Protein AF-A0A6B3I9B3-F1 (afdb_monomer)

Structure (mmCIF, N/CA/C/O backbone):
data_AF-A0A6B3I9B3-F1
#
_entry.id   AF-A0A6B3I9B3-F1
#
loop_
_atom_site.group_PDB
_atom_site.id
_atom_site.type_symbol
_atom_site.label_atom_id
_atom_site.label_alt_id
_atom_site.label_comp_id
_atom_site.label_asym_id
_atom_site.label_entity_id
_atom_site.label_seq_id
_atom_site.pdbx_PDB_ins_code
_atom_site.Cartn_x
_atom_site.Cartn_y
_atom_site.Cartn_z
_atom_site.occupancy
_atom_site.B_iso_or_equiv
_atom_site.auth_seq_id
_atom_site.auth_comp_id
_atom_site.auth_asym_id
_atom_site.auth_atom_id
_atom_site.pdbx_PDB_model_num
ATOM 1 N N . ALA A 1 1 ? -6.402 -8.636 14.949 1.00 92.75 1 ALA A N 1
ATOM 2 C CA . ALA A 1 1 ? -7.698 -8.391 15.625 1.00 92.75 1 ALA A CA 1
ATOM 3 C C . ALA A 1 1 ? -7.651 -8.694 17.122 1.00 92.75 1 ALA A C 1
ATOM 5 O O . ALA A 1 1 ? -8.130 -7.872 17.892 1.00 92.75 1 ALA A O 1
ATOM 6 N N . GLU A 1 2 ? -7.065 -9.820 17.546 1.00 94.00 2 GLU A N 1
ATOM 7 C CA . GLU A 1 2 ? -7.113 -10.263 18.951 1.00 94.00 2 GLU A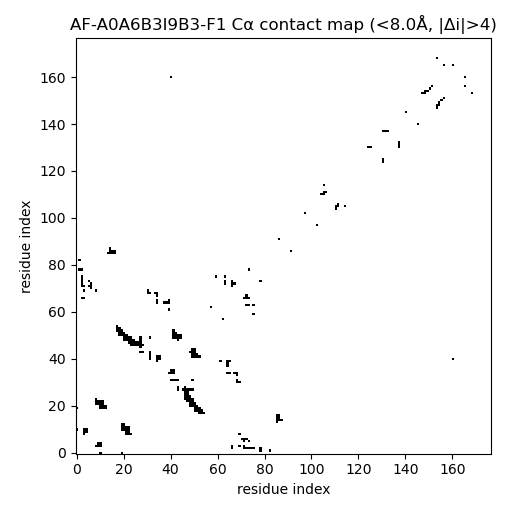 CA 1
ATOM 8 C C . GLU A 1 2 ? -6.593 -9.251 19.977 1.00 94.00 2 GLU A C 1
ATOM 10 O O . GLU A 1 2 ? -7.248 -9.062 20.993 1.00 94.00 2 GLU A O 1
ATOM 15 N N . GLY A 1 3 ? -5.511 -8.515 19.698 1.00 94.62 3 GLY A N 1
ATOM 16 C CA . GLY A 1 3 ? -5.036 -7.469 20.620 1.00 94.62 3 GLY A CA 1
ATOM 17 C C . GLY A 1 3 ? -6.078 -6.374 20.898 1.00 94.62 3 GLY A C 1
ATOM 18 O O . GLY A 1 3 ? -6.213 -5.914 22.027 1.00 94.62 3 GLY A O 1
ATOM 19 N N . LEU A 1 4 ? -6.892 -6.021 19.896 1.00 95.38 4 LEU A N 1
ATOM 20 C CA . LEU A 1 4 ? -8.003 -5.076 20.058 1.00 95.38 4 LEU A CA 1
ATOM 21 C C . LEU A 1 4 ? -9.174 -5.722 20.817 1.00 95.38 4 LEU A C 1
ATOM 23 O O . LEU A 1 4 ? -9.726 -5.112 21.732 1.00 95.38 4 LEU A O 1
ATOM 27 N N . ARG A 1 5 ? -9.522 -6.973 20.486 1.00 94.62 5 ARG A N 1
ATOM 28 C CA . ARG A 1 5 ? -10.592 -7.725 21.170 1.00 94.62 5 ARG A CA 1
ATOM 29 C C . ARG A 1 5 ? -10.280 -7.931 22.656 1.00 94.62 5 ARG A C 1
ATOM 31 O O . ARG A 1 5 ? -11.163 -7.736 23.487 1.00 94.62 5 ARG A O 1
ATOM 38 N N . ALA A 1 6 ? -9.031 -8.248 22.998 1.00 92.00 6 ALA A N 1
ATOM 39 C CA . ALA A 1 6 ? -8.558 -8.406 24.374 1.00 92.00 6 ALA A CA 1
ATOM 40 C C . ALA A 1 6 ? -8.688 -7.111 25.197 1.00 92.00 6 ALA A C 1
ATOM 42 O O . ALA A 1 6 ? -8.952 -7.168 26.396 1.00 92.00 6 ALA A O 1
ATOM 43 N N . ALA A 1 7 ? -8.582 -5.950 24.546 1.00 92.50 7 ALA A N 1
ATOM 44 C CA . ALA A 1 7 ? -8.815 -4.640 25.152 1.00 92.50 7 ALA A CA 1
ATOM 45 C C . ALA A 1 7 ? -10.298 -4.210 25.161 1.00 92.50 7 ALA A C 1
ATOM 47 O O . ALA A 1 7 ? -10.616 -3.081 25.531 1.00 92.50 7 ALA A O 1
ATOM 48 N N . GLY A 1 8 ? -11.221 -5.088 24.755 1.00 94.19 8 GLY A N 1
ATOM 49 C CA . GLY A 1 8 ? -12.659 -4.811 24.731 1.00 94.19 8 GLY A CA 1
ATOM 50 C C . GLY A 1 8 ? -13.131 -3.987 23.530 1.00 94.19 8 GLY A C 1
ATOM 51 O O . GLY A 1 8 ? -14.258 -3.492 23.543 1.00 94.19 8 GLY A O 1
ATOM 52 N N . VAL A 1 9 ? -12.305 -3.832 22.491 1.00 96.19 9 VAL A N 1
ATOM 53 C CA . VAL A 1 9 ? -12.703 -3.159 21.248 1.00 96.19 9 VAL A CA 1
ATOM 54 C C . VAL A 1 9 ? -13.544 -4.111 20.395 1.00 96.19 9 VAL A C 1
ATOM 56 O O . VAL A 1 9 ? -13.118 -5.218 20.057 1.00 96.19 9 VAL A O 1
ATOM 59 N N . GLU A 1 10 ? -14.742 -3.670 20.011 1.00 97.06 10 GLU A N 1
ATOM 60 C CA . GLU A 1 10 ? -15.639 -4.454 19.163 1.00 97.06 10 GLU A CA 1
ATOM 61 C C . GLU A 1 10 ? -15.190 -4.392 17.695 1.00 97.06 10 GLU A C 1
ATOM 63 O O . GLU A 1 10 ? -15.192 -3.328 17.071 1.00 97.06 10 GLU A O 1
ATOM 68 N N . VAL A 1 11 ? -14.837 -5.545 17.125 1.00 96.31 11 VAL A N 1
ATOM 69 C CA . VAL A 1 11 ? -14.594 -5.698 15.683 1.00 96.31 11 VAL A CA 1
ATOM 70 C C . VAL A 1 11 ? -15.931 -5.961 14.993 1.00 96.31 11 VAL A C 1
ATOM 72 O O . VAL A 1 11 ? -16.646 -6.883 15.374 1.00 96.31 11 VAL A O 1
ATOM 75 N N . VAL A 1 12 ? -16.267 -5.160 13.979 1.00 96.81 12 VAL A N 1
ATOM 76 C CA . VAL A 1 12 ? -17.593 -5.150 13.332 1.00 96.81 12 VAL A CA 1
ATOM 77 C C . VAL A 1 12 ? -17.902 -6.458 12.599 1.00 96.81 12 VAL A C 1
ATOM 79 O O . VAL A 1 12 ? -19.059 -6.860 12.514 1.00 96.81 12 VAL A O 1
ATOM 82 N N . HIS A 1 13 ? -16.880 -7.119 12.059 1.00 92.69 13 HIS A N 1
ATOM 83 C CA . HIS A 1 13 ? -17.019 -8.363 11.310 1.00 92.69 13 HIS A CA 1
ATOM 84 C C . HIS A 1 13 ? -16.086 -9.449 11.863 1.00 92.69 13 HIS A C 1
ATOM 86 O O . HIS A 1 13 ? -15.006 -9.171 12.390 1.00 92.69 13 HIS A O 1
ATOM 92 N N . GLY A 1 14 ? -16.545 -10.700 11.777 1.00 89.00 14 GLY A N 1
ATOM 93 C CA . GLY A 1 14 ? -15.764 -11.876 12.170 1.00 89.00 14 GLY A CA 1
ATOM 94 C C . GLY A 1 14 ? -14.711 -12.234 11.128 1.00 89.00 14 GLY A C 1
ATOM 95 O O . GLY A 1 14 ? -13.566 -12.490 11.492 1.00 89.00 14 GLY A O 1
ATOM 96 N N . ASP A 1 15 ? -15.101 -12.132 9.856 1.00 94.56 15 ASP A N 1
ATOM 97 C CA . ASP A 1 15 ? -14.327 -12.618 8.722 1.00 94.56 15 ASP A CA 1
ATOM 98 C C . ASP A 1 15 ? -13.652 -11.464 7.974 1.00 94.56 15 ASP A C 1
ATOM 100 O O . ASP A 1 15 ? -14.276 -10.420 7.745 1.00 94.56 15 ASP A O 1
ATOM 104 N N . PHE A 1 16 ? -12.378 -11.622 7.610 1.00 95.31 16 PHE A N 1
ATOM 105 C CA . PHE A 1 16 ? -11.612 -10.642 6.828 1.00 95.31 16 PHE A CA 1
ATOM 106 C C . PHE A 1 16 ? -10.292 -11.223 6.306 1.00 95.31 16 PHE A C 1
ATOM 108 O O . PHE A 1 16 ? -9.824 -12.250 6.790 1.00 95.31 16 PHE A O 1
ATOM 115 N N . PHE A 1 17 ? -9.688 -10.536 5.330 1.00 95.62 17 PHE A N 1
ATOM 116 C CA . PHE A 1 17 ? -8.331 -10.816 4.855 1.00 95.62 17 PHE A CA 1
ATOM 117 C C . PHE A 1 17 ? -7.315 -9.894 5.545 1.00 95.62 17 PHE A C 1
ATOM 119 O O . PHE A 1 17 ? -6.708 -10.280 6.537 1.00 95.62 17 PHE A O 1
ATOM 126 N N . ASP A 1 18 ? -7.189 -8.654 5.075 1.00 96.81 18 ASP A N 1
ATOM 127 C CA . ASP A 1 18 ? -6.194 -7.676 5.537 1.00 96.81 18 ASP A CA 1
ATOM 128 C C . ASP A 1 18 ? -6.810 -6.431 6.198 1.00 96.81 18 ASP A C 1
ATOM 130 O O . ASP A 1 18 ? -6.130 -5.674 6.892 1.00 96.81 18 ASP A O 1
ATOM 134 N N . THR A 1 19 ? -8.111 -6.230 5.996 1.00 97.75 19 THR A N 1
ATOM 135 C CA . THR A 1 19 ? -8.831 -5.027 6.393 1.00 97.75 19 THR A CA 1
ATOM 136 C C . THR A 1 19 ? -9.871 -5.359 7.442 1.00 97.75 19 THR A C 1
ATOM 138 O O . THR A 1 19 ? -10.743 -6.197 7.217 1.00 97.75 19 THR A O 1
ATOM 141 N N . LEU A 1 20 ? -9.829 -4.651 8.569 1.00 96.19 20 LEU A N 1
ATOM 142 C CA . LEU A 1 20 ? -10.840 -4.748 9.610 1.00 96.19 20 LEU A CA 1
ATOM 143 C C . LEU A 1 20 ? -11.408 -3.395 10.015 1.00 96.19 20 LEU A C 1
ATOM 145 O O . LEU A 1 20 ? -10.721 -2.377 9.987 1.00 96.19 20 LEU A O 1
ATOM 149 N N . THR A 1 21 ? -12.684 -3.387 10.388 1.00 98.31 21 THR A N 1
ATOM 150 C CA . THR A 1 21 ? -13.373 -2.218 10.940 1.00 98.31 21 THR A CA 1
ATOM 151 C C . THR A 1 21 ? -13.729 -2.481 12.392 1.00 98.31 21 THR A C 1
ATOM 153 O O . THR A 1 21 ? -14.263 -3.538 12.731 1.00 98.31 21 THR A O 1
ATOM 156 N N . VAL A 1 22 ? -13.451 -1.506 13.251 1.00 98.00 22 VAL A N 1
ATOM 157 C CA . VAL A 1 22 ? -13.771 -1.555 14.678 1.00 98.00 22 VAL A CA 1
ATOM 158 C C . VAL A 1 22 ? -14.687 -0.415 15.080 1.00 98.00 22 VAL A C 1
ATOM 160 O O . VAL A 1 22 ? -14.650 0.664 14.482 1.00 98.00 22 VAL A O 1
ATOM 163 N N . LYS A 1 23 ? -15.490 -0.652 16.117 1.00 97.88 23 LYS A N 1
ATOM 164 C CA . LYS A 1 23 ? -16.281 0.394 16.756 1.00 97.88 23 LYS A CA 1
ATOM 165 C C . LYS A 1 23 ? -15.428 1.190 17.735 1.00 97.88 23 LYS A C 1
ATOM 167 O O . LYS A 1 23 ? -14.720 0.640 18.574 1.00 97.88 23 LYS A O 1
ATOM 172 N N . ALA A 1 24 ? -15.572 2.499 17.654 1.00 96.69 24 ALA A N 1
ATOM 173 C CA . ALA A 1 24 ? -14.982 3.510 18.508 1.00 96.69 24 ALA A CA 1
ATOM 174 C C . ALA A 1 24 ? -15.984 4.663 18.723 1.00 96.69 24 ALA A C 1
ATOM 176 O O . ALA A 1 24 ? -15.759 5.764 18.212 1.00 96.69 24 ALA A O 1
ATOM 177 N N . PRO A 1 25 ? -17.092 4.435 19.457 1.00 96.50 25 PRO A N 1
ATOM 178 C CA . PRO A 1 25 ? -18.185 5.400 19.558 1.00 96.50 25 PRO A CA 1
ATOM 179 C C . PRO A 1 25 ? -17.713 6.778 20.040 1.00 96.50 25 PRO A C 1
ATOM 181 O O . PRO A 1 25 ? -17.151 6.897 21.130 1.00 96.50 25 PRO A O 1
ATOM 184 N N . GLY A 1 26 ? -17.905 7.804 19.211 1.00 96.69 26 GLY A N 1
ATOM 185 C CA . GLY A 1 26 ? -17.501 9.191 19.439 1.00 96.69 26 GLY A CA 1
ATOM 186 C C . GLY A 1 26 ? -15.992 9.445 19.514 1.00 96.69 26 GLY A C 1
ATOM 187 O O . GLY A 1 26 ? -15.596 10.575 19.780 1.00 96.69 26 GLY A O 1
ATOM 188 N N . LYS A 1 27 ? -15.146 8.428 19.306 1.00 97.38 27 LYS A N 1
ATOM 189 C CA . LYS A 1 27 ? -13.685 8.488 19.509 1.00 97.38 27 LYS A CA 1
ATOM 190 C C . LYS A 1 27 ? -12.881 8.280 18.229 1.00 97.38 27 LYS A C 1
ATOM 192 O O . LYS A 1 27 ? -11.654 8.345 18.266 1.00 97.38 27 LYS A O 1
ATOM 197 N N . ALA A 1 28 ? -13.537 8.027 17.094 1.00 98.12 28 ALA A N 1
ATOM 198 C CA . ALA A 1 28 ? -12.846 7.668 15.858 1.00 98.12 28 ALA A CA 1
ATOM 199 C C . ALA A 1 28 ? -11.838 8.738 15.399 1.00 98.12 28 ALA A C 1
ATOM 201 O O . ALA A 1 28 ? -10.763 8.401 14.911 1.00 98.12 28 ALA A O 1
ATOM 202 N N . ALA A 1 29 ? -12.157 10.026 15.573 1.00 98.06 29 ALA A N 1
ATOM 203 C CA . ALA A 1 29 ? -11.242 11.115 15.230 1.00 98.06 29 ALA A CA 1
ATOM 204 C C . ALA A 1 29 ? -9.989 11.138 16.124 1.00 98.06 29 ALA A C 1
ATOM 206 O O . ALA A 1 29 ? -8.886 11.266 15.597 1.00 98.06 29 ALA A O 1
ATOM 207 N N . ASP A 1 30 ? -10.157 10.963 17.437 1.00 98.25 30 ASP A N 1
ATOM 208 C CA . ASP A 1 30 ? -9.059 10.989 18.410 1.00 98.25 30 ASP A CA 1
ATOM 209 C C . ASP A 1 30 ? -8.111 9.803 18.209 1.00 98.25 30 ASP A C 1
ATOM 211 O O . ASP A 1 30 ? -6.898 9.975 18.194 1.00 98.25 30 ASP A O 1
ATOM 215 N N . ILE A 1 31 ? -8.659 8.610 17.964 1.00 98.31 31 ILE A N 1
ATOM 216 C CA . ILE A 1 31 ? -7.866 7.401 17.694 1.00 98.31 31 ILE A CA 1
ATOM 217 C C . ILE A 1 31 ? -7.053 7.548 16.407 1.00 98.31 31 ILE A C 1
ATOM 219 O O . ILE A 1 31 ? -5.883 7.178 16.365 1.00 98.31 31 ILE A O 1
ATOM 223 N N . VAL A 1 32 ? -7.654 8.093 15.344 1.00 98.31 32 VAL A N 1
ATOM 224 C CA . VAL A 1 32 ? -6.944 8.329 14.076 1.00 98.31 32 VAL A CA 1
ATOM 225 C C . VAL A 1 32 ? -5.841 9.376 14.255 1.00 98.31 32 VAL A C 1
ATOM 227 O O . VAL A 1 32 ? -4.777 9.238 13.655 1.00 98.31 32 VAL A O 1
ATOM 230 N N . ALA A 1 33 ? -6.065 10.399 15.086 1.00 98.06 33 ALA A N 1
ATOM 231 C CA . ALA A 1 33 ? -5.044 11.386 15.420 1.00 98.06 33 ALA A CA 1
ATOM 232 C C . ALA A 1 33 ? -3.895 10.776 16.245 1.00 98.06 33 ALA A C 1
ATOM 234 O O . ALA A 1 33 ? -2.738 10.962 15.877 1.00 98.06 33 ALA A O 1
ATOM 235 N N . ASP A 1 34 ? -4.190 9.990 17.284 1.00 98.12 34 ASP A N 1
ATOM 236 C CA . ASP A 1 34 ? -3.168 9.338 18.118 1.00 98.12 34 ASP A CA 1
ATOM 237 C C . ASP A 1 34 ? -2.357 8.300 17.320 1.00 98.12 34 ASP A C 1
ATOM 239 O O . ASP A 1 34 ? -1.127 8.291 17.366 1.00 98.12 34 ASP A O 1
ATOM 243 N N . ALA A 1 35 ? -3.015 7.489 16.482 1.00 98.12 35 ALA A N 1
ATOM 244 C CA . ALA A 1 35 ? -2.328 6.572 15.570 1.00 98.12 35 ALA A CA 1
ATOM 245 C C . ALA A 1 35 ? -1.378 7.320 14.623 1.00 98.12 35 ALA A C 1
ATOM 247 O O . ALA A 1 35 ? -0.254 6.876 14.370 1.00 98.12 35 ALA A O 1
ATOM 248 N N . ARG A 1 36 ? -1.798 8.495 14.145 1.00 97.25 36 ARG A N 1
ATOM 249 C CA . ARG A 1 36 ? -0.980 9.337 13.278 1.00 97.25 36 ARG A CA 1
ATOM 250 C C . ARG A 1 36 ? 0.225 9.925 14.005 1.00 97.25 36 ARG A C 1
ATOM 252 O O . ARG A 1 36 ? 1.300 9.967 13.411 1.00 97.25 36 ARG A O 1
ATOM 259 N N . GLU A 1 37 ? 0.089 10.348 15.258 1.00 97.50 37 GLU A N 1
ATOM 260 C CA . GLU A 1 37 ? 1.233 10.779 16.080 1.00 97.50 37 GLU A CA 1
ATOM 261 C C . GLU A 1 37 ? 2.260 9.651 16.267 1.00 97.50 37 GLU A C 1
ATOM 263 O O . GLU A 1 37 ? 3.456 9.909 16.401 1.00 97.50 37 GLU A O 1
ATOM 268 N N . ARG A 1 38 ? 1.815 8.393 16.174 1.00 97.44 38 ARG A N 1
ATOM 269 C CA . ARG A 1 38 ? 2.664 7.190 16.185 1.00 97.44 38 ARG A CA 1
ATOM 270 C C . ARG A 1 38 ? 3.155 6.759 14.798 1.00 97.44 38 ARG A C 1
ATOM 272 O O . ARG A 1 38 ? 3.781 5.709 14.680 1.00 97.44 38 ARG A O 1
ATOM 279 N N . GLY A 1 39 ? 2.889 7.545 13.756 1.00 96.06 39 GLY A N 1
ATOM 280 C CA . GLY A 1 39 ? 3.353 7.282 12.392 1.00 96.06 39 GLY A CA 1
ATOM 281 C C . GLY A 1 39 ? 2.472 6.334 11.573 1.00 96.06 39 GLY A C 1
ATOM 282 O O . GLY A 1 39 ? 2.943 5.806 10.568 1.00 96.06 39 GLY A O 1
ATOM 283 N N . VAL A 1 40 ? 1.211 6.111 11.964 1.00 98.06 40 VAL A N 1
ATOM 284 C CA . VAL A 1 40 ? 0.267 5.247 11.236 1.00 98.06 40 VAL A CA 1
ATOM 285 C C . VAL A 1 40 ? -0.967 6.036 10.804 1.00 98.06 40 VAL A C 1
ATOM 287 O O . VAL A 1 40 ? -1.676 6.614 11.622 1.00 98.06 40 VAL A O 1
ATOM 290 N N . ASN A 1 41 ? -1.277 6.020 9.508 1.00 98.19 41 ASN A N 1
ATOM 291 C CA . ASN A 1 41 ? -2.541 6.555 9.009 1.00 98.19 41 ASN A CA 1
ATOM 292 C C . ASN A 1 41 ? -3.626 5.474 9.078 1.00 98.19 41 ASN A C 1
ATOM 294 O O . ASN A 1 41 ? -3.489 4.414 8.473 1.00 98.19 41 ASN A O 1
ATOM 298 N N . LEU A 1 42 ? -4.726 5.766 9.772 1.00 98.25 42 LEU A N 1
ATOM 299 C CA . LEU A 1 42 ? -5.917 4.917 9.819 1.00 98.25 42 LEU A CA 1
ATOM 300 C C . LEU A 1 42 ? -7.079 5.570 9.070 1.00 98.25 42 LEU A C 1
ATOM 302 O O . LEU A 1 42 ? -7.185 6.797 8.993 1.00 98.25 42 LEU A O 1
ATOM 306 N N . ARG A 1 43 ? -7.995 4.755 8.541 1.00 98.31 43 ARG A N 1
ATOM 307 C CA . ARG A 1 43 ? -9.180 5.264 7.849 1.00 98.31 43 ARG A CA 1
ATOM 308 C C . ARG A 1 43 ? -10.289 5.549 8.857 1.00 98.31 43 ARG A C 1
ATOM 310 O O . ARG A 1 43 ? -10.910 4.627 9.381 1.00 98.31 43 ARG A O 1
ATOM 317 N N . ARG A 1 44 ? -10.619 6.826 9.060 1.00 98.12 44 ARG A N 1
ATOM 318 C CA . ARG A 1 44 ? -11.869 7.223 9.727 1.00 98.12 44 ARG A CA 1
ATOM 319 C C . ARG A 1 44 ? -13.051 6.934 8.799 1.00 98.12 44 ARG A C 1
ATOM 321 O O . ARG A 1 44 ? -13.159 7.569 7.751 1.00 98.12 44 ARG A O 1
ATOM 328 N N . VAL A 1 45 ? -13.915 5.987 9.158 1.00 98.06 45 VAL A N 1
ATOM 329 C CA . VAL A 1 45 ? -15.109 5.657 8.359 1.00 98.06 45 VAL A CA 1
ATOM 330 C C . VAL A 1 45 ? -16.223 6.659 8.655 1.00 98.06 45 VAL A C 1
ATOM 332 O O . VAL A 1 45 ? -16.779 7.255 7.736 1.00 98.06 45 VAL A O 1
ATOM 335 N N . ASP A 1 46 ? -16.487 6.893 9.938 1.00 98.06 46 ASP A N 1
ATOM 336 C CA . ASP A 1 46 ? -17.439 7.878 10.450 1.00 98.06 46 ASP A CA 1
ATOM 337 C C . ASP A 1 46 ? -17.022 8.321 11.873 1.00 98.06 46 ASP A C 1
ATOM 339 O O . ASP A 1 46 ? -15.845 8.227 12.228 1.00 98.06 46 ASP A O 1
ATOM 343 N N . ALA A 1 47 ? -17.943 8.873 12.669 1.00 98.00 47 ALA A N 1
ATOM 344 C CA . ALA A 1 47 ? -17.662 9.315 14.040 1.00 98.00 47 ALA A CA 1
ATOM 345 C C . ALA A 1 47 ? -17.406 8.155 15.024 1.00 98.00 47 ALA A C 1
ATOM 347 O O . ALA A 1 47 ? -16.756 8.357 16.052 1.00 98.00 47 ALA A O 1
ATOM 348 N N . ASP A 1 48 ? -17.890 6.960 14.691 1.00 98.06 48 ASP A N 1
ATOM 349 C CA . ASP A 1 48 ? -17.968 5.795 15.563 1.00 98.06 48 ASP A CA 1
ATOM 350 C C . ASP A 1 48 ? -17.178 4.592 15.031 1.00 98.06 48 ASP A C 1
ATOM 352 O O . ASP A 1 48 ? -17.117 3.572 15.712 1.00 98.06 48 ASP A O 1
ATOM 356 N N . HIS A 1 49 ? -16.570 4.674 13.844 1.00 98.44 49 HIS A N 1
ATOM 357 C CA . HIS A 1 49 ? -15.870 3.553 13.215 1.00 98.44 49 HIS A CA 1
ATOM 358 C C . HIS A 1 49 ? -14.505 3.940 12.641 1.00 98.44 49 HIS A C 1
ATOM 360 O O . HIS A 1 49 ? -14.346 4.939 11.928 1.00 98.44 49 HIS A O 1
ATOM 366 N N . VAL A 1 50 ? -13.525 3.070 12.886 1.00 98.62 50 VAL A N 1
ATOM 367 C CA . VAL A 1 50 ? -12.170 3.157 12.328 1.00 98.62 50 VAL A CA 1
ATOM 368 C C . VAL A 1 50 ? -11.875 1.873 11.563 1.00 98.62 50 VAL A C 1
ATOM 370 O O . VAL A 1 50 ? -12.108 0.774 12.065 1.00 98.62 50 VAL A O 1
ATOM 373 N N . SER A 1 51 ? -11.365 2.013 10.343 1.00 98.38 51 SER A N 1
ATOM 374 C CA . SER A 1 51 ? -10.904 0.907 9.511 1.00 98.38 51 SER A CA 1
ATOM 375 C C . SER A 1 51 ? -9.377 0.891 9.459 1.00 98.38 51 SER A C 1
ATOM 377 O O . SER A 1 51 ? -8.723 1.927 9.304 1.00 98.38 51 SER A O 1
ATOM 379 N N . ILE A 1 52 ? -8.829 -0.306 9.629 1.00 98.44 52 ILE A N 1
ATOM 380 C CA . ILE A 1 52 ? -7.405 -0.623 9.659 1.00 98.44 52 ILE A CA 1
ATOM 381 C C . ILE A 1 52 ? -7.161 -1.615 8.527 1.00 98.44 52 ILE A C 1
ATOM 383 O O . ILE A 1 52 ? -7.852 -2.630 8.463 1.00 98.44 52 ILE A O 1
ATOM 387 N N . ALA A 1 53 ? -6.199 -1.329 7.658 1.00 98.31 53 ALA A N 1
ATOM 388 C CA . ALA A 1 53 ? -5.757 -2.238 6.607 1.00 98.31 53 ALA A CA 1
ATOM 389 C C . ALA A 1 53 ? -4.273 -2.538 6.814 1.00 98.31 53 ALA A C 1
ATOM 391 O O . ALA A 1 53 ? -3.490 -1.615 7.040 1.00 98.31 53 ALA A O 1
ATOM 392 N N . CYS A 1 54 ? -3.917 -3.818 6.793 1.00 97.56 54 CYS A N 1
ATOM 393 C CA . CYS A 1 54 ? -2.532 -4.269 6.796 1.00 97.56 54 CYS A CA 1
ATOM 394 C C . CYS A 1 54 ? -2.100 -4.593 5.364 1.00 97.56 54 CYS A C 1
ATOM 396 O O . CYS A 1 54 ? -2.925 -4.838 4.491 1.00 97.56 54 CYS A O 1
ATOM 398 N N . ASP A 1 55 ? -0.800 -4.634 5.138 1.00 97.88 55 ASP A N 1
ATOM 399 C CA . ASP A 1 55 ? -0.195 -5.051 3.880 1.00 97.88 55 ASP A CA 1
ATOM 400 C C . ASP A 1 55 ? 1.108 -5.819 4.151 1.00 97.88 55 ASP A C 1
ATOM 402 O O . ASP A 1 55 ? 1.475 -6.069 5.302 1.00 97.88 55 ASP A O 1
ATOM 406 N N . GLU A 1 56 ? 1.817 -6.201 3.088 1.00 98.19 56 GLU A N 1
ATOM 407 C CA . GLU A 1 56 ? 3.094 -6.923 3.166 1.00 98.19 56 GLU A CA 1
ATOM 408 C C . GLU A 1 56 ? 4.158 -6.195 4.007 1.00 98.19 56 GLU A C 1
ATOM 410 O O . GLU A 1 56 ? 5.025 -6.832 4.603 1.00 98.19 56 GLU A O 1
ATOM 415 N N . THR A 1 57 ? 4.096 -4.865 4.085 1.00 97.06 57 THR A N 1
ATOM 416 C CA . THR A 1 57 ? 5.057 -4.040 4.827 1.00 97.06 57 THR A CA 1
ATOM 417 C C . THR A 1 57 ? 4.686 -3.863 6.295 1.00 97.06 57 THR A C 1
ATOM 419 O O . THR A 1 57 ? 5.453 -3.266 7.053 1.00 97.06 57 THR A O 1
ATOM 422 N N . THR A 1 58 ? 3.529 -4.382 6.719 1.00 97.56 58 THR A N 1
ATOM 423 C CA . THR A 1 58 ? 3.054 -4.242 8.093 1.00 97.56 58 THR A CA 1
ATOM 424 C C . THR A 1 58 ? 3.934 -5.022 9.069 1.00 97.56 58 THR A C 1
ATOM 426 O O . THR A 1 58 ? 4.141 -6.227 8.959 1.00 97.56 58 THR A O 1
ATOM 429 N N . THR A 1 59 ? 4.433 -4.319 10.078 1.00 96.94 59 THR A N 1
ATOM 430 C CA . THR A 1 59 ? 5.368 -4.814 11.086 1.00 96.94 59 THR A CA 1
ATOM 431 C C . THR A 1 59 ? 4.719 -4.896 12.462 1.00 96.94 59 THR A C 1
ATOM 433 O O . THR A 1 59 ? 3.737 -4.211 12.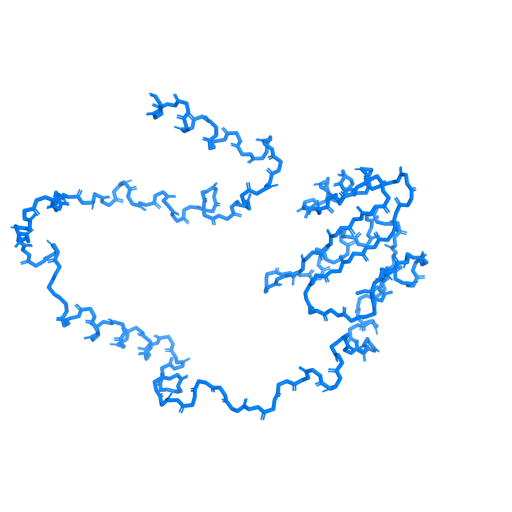761 1.00 96.94 59 THR A O 1
ATOM 436 N N . ARG A 1 60 ? 5.345 -5.662 13.364 1.00 96.31 60 ARG A N 1
ATOM 437 C CA . ARG A 1 60 ? 4.968 -5.731 14.788 1.00 96.31 60 ARG A CA 1
ATOM 438 C C . ARG A 1 60 ? 4.882 -4.342 15.431 1.00 96.31 60 ARG A C 1
ATOM 440 O O . ARG A 1 60 ? 3.948 -4.073 16.176 1.00 96.31 60 ARG A O 1
ATOM 447 N N . ALA A 1 61 ? 5.798 -3.436 15.080 1.00 96.56 61 ALA A N 1
ATOM 448 C CA . ALA A 1 61 ? 5.810 -2.068 15.594 1.00 96.56 61 ALA A CA 1
ATOM 449 C C . ALA A 1 61 ? 4.568 -1.263 15.175 1.00 96.56 61 ALA A C 1
ATOM 451 O O . ALA A 1 61 ? 3.997 -0.551 15.998 1.00 96.56 61 ALA A O 1
ATOM 452 N N . GLN A 1 62 ? 4.114 -1.404 13.924 1.00 97.56 62 GLN A N 1
ATOM 453 C CA . GLN A 1 62 ? 2.885 -0.752 13.459 1.00 97.56 62 GLN A CA 1
ATOM 454 C C . GLN A 1 62 ? 1.647 -1.348 14.136 1.00 97.56 62 GLN A C 1
ATOM 456 O O . GLN A 1 62 ? 0.759 -0.598 14.533 1.00 97.56 62 GLN A O 1
ATOM 461 N N . LEU A 1 63 ? 1.605 -2.668 14.352 1.00 97.06 63 LEU A N 1
ATOM 462 C CA . LEU A 1 63 ? 0.516 -3.305 15.099 1.00 97.06 63 LEU A CA 1
ATOM 463 C C . LEU A 1 63 ? 0.441 -2.788 16.543 1.00 97.06 63 LEU A C 1
ATOM 465 O O . LEU A 1 63 ? -0.638 -2.408 16.996 1.00 97.06 63 LEU A O 1
ATOM 469 N N . SER A 1 64 ? 1.580 -2.686 17.234 1.00 96.50 64 SER A N 1
ATOM 470 C CA . SER A 1 64 ? 1.656 -2.097 18.575 1.00 96.50 64 SER A CA 1
ATOM 471 C C . SER A 1 64 ? 1.253 -0.620 18.591 1.00 96.50 64 SER A C 1
ATOM 473 O O . SER A 1 64 ? 0.557 -0.193 19.508 1.00 96.50 64 SER A O 1
ATOM 475 N N . ALA A 1 65 ? 1.639 0.164 17.578 1.00 97.75 65 ALA A N 1
ATOM 476 C CA . ALA A 1 65 ? 1.226 1.561 17.450 1.00 97.75 65 ALA A CA 1
ATOM 477 C C . ALA A 1 65 ? -0.296 1.695 17.296 1.00 97.75 65 ALA A C 1
ATOM 479 O O . ALA A 1 65 ? -0.908 2.541 17.948 1.00 97.75 65 ALA A O 1
ATOM 480 N N . VAL A 1 66 ? -0.912 0.827 16.486 1.00 97.81 66 VAL A N 1
ATOM 481 C CA . VAL A 1 66 ? -2.370 0.770 16.347 1.00 97.81 66 VAL A CA 1
ATOM 482 C C . VAL A 1 66 ? -3.013 0.372 17.671 1.00 97.81 66 VAL A C 1
ATOM 484 O O . VAL A 1 66 ? -3.903 1.078 18.122 1.00 97.81 66 VAL A O 1
ATOM 487 N N . TRP A 1 67 ? -2.562 -0.690 18.344 1.00 97.69 67 TRP A N 1
ATOM 488 C CA . TRP A 1 67 ? -3.111 -1.084 19.650 1.00 97.69 67 TRP A CA 1
ATOM 489 C C . TRP A 1 67 ? -3.030 0.039 20.681 1.00 97.69 67 TRP A C 1
ATOM 491 O O . TRP A 1 67 ? -4.043 0.364 21.302 1.00 97.69 67 TRP A O 1
ATOM 501 N N . ALA A 1 68 ? -1.878 0.700 20.783 1.00 97.38 68 ALA A N 1
ATOM 502 C CA . ALA A 1 68 ? -1.690 1.815 21.697 1.00 97.38 68 ALA A CA 1
ATOM 503 C C . ALA A 1 68 ? -2.667 2.973 21.421 1.00 97.38 68 ALA A C 1
ATOM 505 O O . ALA A 1 68 ? -3.172 3.566 22.373 1.00 97.38 68 ALA A O 1
ATOM 506 N N . ALA A 1 69 ? -3.013 3.236 20.154 1.00 97.62 69 ALA A N 1
ATOM 507 C CA . ALA A 1 69 ? -4.012 4.245 19.789 1.00 97.62 69 ALA A CA 1
ATOM 508 C C . ALA A 1 69 ? -5.441 3.907 20.233 1.00 97.62 69 ALA A C 1
ATOM 510 O O . ALA A 1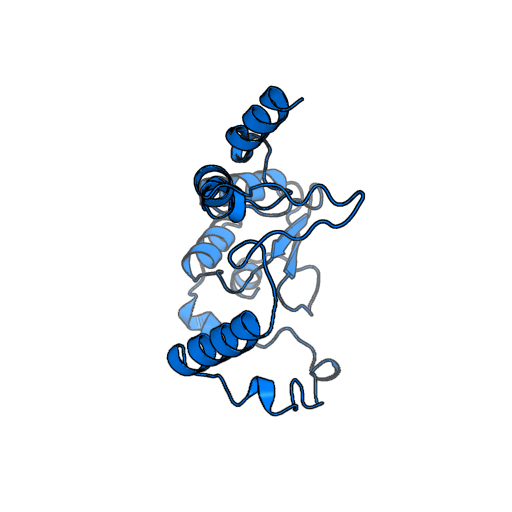 69 ? -6.258 4.801 20.446 1.00 97.62 69 ALA A O 1
ATOM 511 N N . PHE A 1 70 ? -5.737 2.625 20.444 1.00 96.88 70 PHE A N 1
ATOM 512 C CA . PHE A 1 70 ? -6.977 2.169 21.074 1.00 96.88 70 PHE A CA 1
ATOM 513 C C . PHE A 1 70 ? -6.855 2.018 22.601 1.00 96.88 70 PHE A C 1
ATOM 515 O O . PHE A 1 70 ? -7.805 1.575 23.245 1.00 96.88 70 PHE A O 1
ATOM 522 N N . GLY A 1 71 ? -5.711 2.379 23.195 1.00 95.38 71 GLY A N 1
ATOM 523 C CA . GLY A 1 71 ? -5.420 2.153 24.612 1.00 95.38 71 GLY A CA 1
ATOM 524 C C . GLY A 1 71 ? -5.219 0.676 24.968 1.00 95.38 71 GLY A C 1
ATOM 525 O O . GLY A 1 71 ? -5.341 0.308 26.134 1.00 95.38 71 GLY A O 1
ATOM 526 N N . ALA A 1 72 ? -4.949 -0.167 23.971 1.00 94.94 72 ALA A N 1
ATOM 527 C CA . ALA A 1 72 ? -4.672 -1.581 24.143 1.00 94.94 72 ALA A CA 1
ATOM 528 C C . ALA A 1 72 ? -3.170 -1.812 24.351 1.00 94.94 72 ALA A C 1
ATOM 530 O O . ALA A 1 72 ? -2.337 -1.248 23.640 1.00 94.94 72 ALA A O 1
ATOM 531 N N . ASP A 1 73 ? -2.847 -2.690 25.295 1.00 92.94 73 ASP A N 1
ATOM 532 C CA . ASP A 1 73 ? -1.509 -3.236 25.496 1.00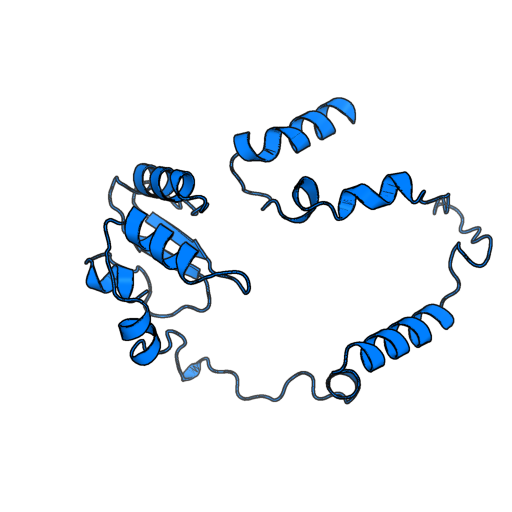 92.94 73 ASP A CA 1
ATOM 533 C C . ASP A 1 73 ? -1.633 -4.760 25.483 1.00 92.94 73 ASP A C 1
ATOM 535 O O . ASP A 1 73 ? -2.367 -5.340 26.287 1.00 92.94 73 ASP A O 1
ATOM 539 N N . ALA A 1 74 ? -1.005 -5.397 24.500 1.00 92.25 74 ALA A N 1
ATOM 540 C CA . ALA A 1 74 ? -1.140 -6.822 24.252 1.00 92.25 74 ALA A CA 1
ATOM 541 C C . ALA A 1 74 ? 0.216 -7.434 23.904 1.00 92.25 74 ALA A C 1
ATOM 543 O O . ALA A 1 74 ? 1.015 -6.846 23.173 1.00 92.25 74 ALA A O 1
ATOM 544 N N . ASP A 1 75 ? 0.445 -8.650 24.398 1.00 93.06 75 ASP A N 1
ATOM 545 C CA . ASP A 1 75 ? 1.632 -9.431 24.072 1.00 93.06 75 ASP A CA 1
ATOM 546 C C . ASP A 1 75 ? 1.496 -10.009 22.659 1.00 93.06 75 ASP A C 1
ATOM 548 O O . ASP A 1 75 ? 0.768 -10.977 22.419 1.00 93.06 75 ASP A O 1
ATOM 552 N N . ILE A 1 76 ? 2.190 -9.381 21.709 1.00 93.75 76 ILE A N 1
ATOM 553 C CA . ILE A 1 76 ? 2.151 -9.779 20.304 1.00 93.75 76 ILE A CA 1
ATOM 554 C C . ILE A 1 76 ? 2.678 -11.197 20.084 1.00 93.75 76 ILE A C 1
ATOM 556 O O . ILE A 1 76 ? 2.135 -11.900 19.240 1.00 93.75 76 ILE A O 1
ATOM 560 N N . GLU A 1 77 ? 3.678 -11.644 20.847 1.00 93.00 77 GLU A N 1
ATOM 561 C CA . GLU A 1 77 ? 4.275 -12.972 20.673 1.00 93.00 77 GLU A CA 1
ATOM 562 C C . GLU A 1 77 ? 3.321 -14.064 21.165 1.00 93.00 77 GLU A C 1
ATOM 564 O O . GLU A 1 77 ? 3.165 -15.102 20.521 1.00 93.00 77 GLU A O 1
ATOM 569 N N . ALA A 1 78 ? 2.617 -13.810 22.271 1.00 92.00 78 ALA A N 1
ATOM 570 C CA . ALA A 1 78 ? 1.586 -14.719 22.763 1.00 92.00 78 ALA A CA 1
ATOM 571 C C . ALA A 1 78 ? 0.399 -14.836 21.787 1.00 92.00 78 ALA A C 1
ATOM 573 O O . ALA A 1 78 ? -0.151 -15.926 21.593 1.00 92.00 78 ALA A O 1
ATOM 574 N N . LEU A 1 79 ? 0.003 -13.723 21.161 1.00 92.94 79 LEU A N 1
ATOM 575 C CA . LEU A 1 79 ? -1.101 -13.693 20.201 1.00 92.94 79 LEU A CA 1
ATOM 576 C C . LEU A 1 79 ? -0.735 -14.325 18.856 1.00 92.94 79 LEU A C 1
ATOM 578 O O . LEU A 1 79 ? -1.558 -15.040 18.295 1.00 92.94 79 LEU A O 1
ATOM 582 N N . ASP A 1 80 ? 0.481 -14.114 18.357 1.00 91.06 80 ASP A N 1
ATOM 583 C CA . ASP A 1 80 ? 0.944 -14.660 17.073 1.00 91.06 80 ASP A CA 1
ATOM 584 C C . ASP A 1 80 ? 0.881 -16.198 17.043 1.00 91.06 80 ASP A C 1
ATOM 586 O O . ASP A 1 80 ? 0.511 -16.800 16.040 1.00 91.06 80 ASP A O 1
ATOM 590 N N . GLY A 1 81 ? 1.158 -16.851 18.176 1.00 88.44 81 GLY A N 1
ATOM 591 C CA . GLY A 1 81 ? 1.084 -18.310 18.294 1.00 88.44 81 GLY A CA 1
ATOM 592 C C . GLY A 1 81 ? -0.316 -18.891 18.536 1.00 88.44 81 GLY A C 1
ATOM 593 O O . GLY A 1 81 ? -0.465 -20.112 18.503 1.00 88.44 81 GLY A O 1
ATOM 594 N N . SER A 1 82 ? -1.326 -18.066 18.835 1.00 90.88 82 SER A N 1
ATOM 595 C CA . SER A 1 82 ? -2.650 -18.535 19.288 1.00 90.88 82 SER A CA 1
ATOM 596 C C . SER A 1 82 ? -3.843 -17.946 18.534 1.00 90.88 82 SER A C 1
ATOM 598 O O . SER A 1 82 ? -4.950 -18.476 18.649 1.00 90.88 82 SER A O 1
ATOM 600 N N . ALA A 1 83 ? -3.644 -16.876 17.762 1.00 89.69 83 ALA A N 1
ATOM 601 C CA . ALA A 1 83 ? -4.688 -16.271 16.954 1.00 89.69 83 ALA A CA 1
ATOM 602 C C . ALA A 1 83 ? -5.152 -17.241 15.857 1.00 89.69 83 ALA A C 1
ATOM 604 O O . ALA A 1 83 ? -4.348 -17.785 15.104 1.00 89.69 83 ALA A O 1
ATOM 605 N N . ALA A 1 84 ? -6.466 -17.446 15.769 1.00 89.19 84 ALA A N 1
ATOM 606 C CA . ALA A 1 84 ? -7.066 -18.210 14.685 1.00 89.19 84 ALA A CA 1
ATOM 607 C C . ALA A 1 84 ? -7.140 -17.374 13.398 1.00 89.19 84 ALA A C 1
ATOM 609 O O . ALA A 1 84 ? -7.284 -16.147 13.451 1.00 89.19 84 ALA A O 1
ATOM 610 N N . ASP A 1 85 ? -7.114 -18.054 12.252 1.00 90.38 85 ASP A N 1
ATOM 611 C CA . ASP A 1 85 ? -7.351 -17.423 10.958 1.00 90.38 85 ASP A CA 1
ATOM 612 C C . ASP A 1 85 ? -8.760 -16.820 10.897 1.00 90.38 85 ASP A C 1
ATOM 614 O O . ASP A 1 85 ? -9.750 -17.450 11.272 1.00 90.38 85 ASP A O 1
ATOM 618 N N . ALA A 1 86 ? -8.851 -15.588 10.394 1.00 92.12 86 ALA A N 1
ATOM 619 C CA . ALA A 1 86 ? -10.122 -14.888 10.216 1.00 92.12 86 ALA A CA 1
ATOM 620 C C . ALA A 1 86 ? -10.823 -15.238 8.892 1.00 92.12 86 ALA A C 1
ATOM 622 O O . ALA A 1 86 ? -11.948 -14.811 8.662 1.00 92.12 86 ALA A O 1
ATOM 623 N N . LEU A 1 87 ? -10.170 -15.976 7.994 1.00 93.38 87 LEU A N 1
ATOM 624 C CA . LEU A 1 87 ? -10.751 -16.395 6.721 1.00 93.38 87 LEU A CA 1
ATOM 625 C C . LEU A 1 87 ? -11.563 -17.688 6.911 1.00 93.38 87 LEU A C 1
ATOM 627 O O . LEU A 1 87 ? -10.991 -18.700 7.316 1.00 93.38 87 LEU A O 1
ATOM 631 N N . PRO A 1 88 ? -12.873 -17.700 6.596 1.00 93.00 88 PRO A N 1
ATOM 632 C CA . PRO A 1 88 ? -13.695 -18.900 6.699 1.00 93.00 88 PRO A CA 1
ATOM 633 C C . PRO A 1 88 ? -13.178 -20.037 5.824 1.00 93.00 88 PRO A C 1
ATOM 635 O O . PRO A 1 88 ? -12.862 -19.826 4.653 1.00 93.00 88 PRO A O 1
ATOM 638 N N . GLU A 1 89 ? -13.218 -21.265 6.346 1.00 92.88 89 GLU A N 1
ATOM 639 C CA . GLU A 1 89 ? -12.781 -22.470 5.625 1.00 92.88 89 GLU A CA 1
ATOM 640 C C . GLU A 1 89 ? -13.488 -22.627 4.267 1.00 92.88 89 GLU A C 1
ATOM 642 O O . GLU A 1 89 ? -12.861 -22.943 3.260 1.00 92.88 89 GLU A O 1
ATOM 647 N N . ALA A 1 90 ? -14.786 -22.310 4.210 1.00 94.00 90 ALA A N 1
ATOM 648 C CA . ALA A 1 90 ? -15.585 -22.375 2.985 1.00 94.00 90 ALA A CA 1
ATOM 649 C C . ALA A 1 90 ? -15.148 -21.377 1.892 1.00 94.00 90 ALA A C 1
ATOM 651 O O . ALA A 1 90 ? -15.559 -21.521 0.741 1.00 94.00 90 ALA A O 1
ATOM 652 N N . LEU A 1 91 ? -14.353 -20.361 2.244 1.00 94.50 91 LEU A N 1
ATOM 653 C CA . LEU A 1 91 ? -13.817 -19.355 1.324 1.00 94.50 91 LEU A CA 1
ATOM 654 C C . LEU A 1 91 ? -12.345 -19.601 0.976 1.00 94.50 91 LEU A C 1
ATOM 656 O O . LEU A 1 91 ? -11.779 -18.853 0.175 1.00 94.50 91 LEU A O 1
ATOM 660 N N . LEU A 1 92 ? -11.719 -20.634 1.548 1.00 95.00 92 LEU A N 1
ATOM 661 C CA . LEU A 1 92 ? -10.343 -20.971 1.221 1.00 95.00 92 LEU A CA 1
ATOM 662 C C . LEU A 1 92 ? -10.244 -21.454 -0.222 1.00 95.00 92 LEU A C 1
ATOM 664 O O . LEU A 1 92 ? -10.998 -22.305 -0.702 1.00 95.00 92 LEU A O 1
ATOM 668 N N . ARG A 1 93 ? -9.263 -20.890 -0.921 1.00 95.94 93 ARG A N 1
ATOM 669 C CA . ARG A 1 93 ? -8.947 -21.276 -2.286 1.00 95.94 93 ARG A CA 1
ATOM 670 C C . ARG A 1 93 ? -8.407 -22.708 -2.312 1.00 95.94 93 ARG A C 1
ATOM 672 O O . ARG A 1 93 ? -7.529 -23.044 -1.524 1.00 95.94 93 ARG A O 1
ATOM 679 N N . SER A 1 94 ? -8.911 -23.524 -3.236 1.00 95.50 94 SER A N 1
ATOM 680 C CA . SER A 1 94 ? -8.518 -24.936 -3.394 1.00 95.50 94 SER A CA 1
ATOM 681 C C . SER A 1 94 ? -7.933 -25.274 -4.768 1.00 95.50 94 SER A C 1
ATOM 683 O O . SER A 1 94 ? -7.429 -26.378 -4.957 1.00 95.50 94 SER A O 1
ATOM 685 N N . ASP A 1 95 ? -7.992 -24.349 -5.727 1.00 96.94 95 ASP A N 1
ATOM 686 C CA . ASP A 1 95 ? -7.425 -24.517 -7.061 1.00 96.94 95 ASP A CA 1
ATOM 687 C C . ASP A 1 95 ? -5.960 -24.071 -7.132 1.00 96.94 95 ASP A C 1
ATOM 689 O O . ASP A 1 95 ? -5.548 -23.091 -6.505 1.00 96.94 95 ASP A O 1
ATOM 693 N N . ASP A 1 96 ? -5.186 -24.776 -7.959 1.00 96.94 96 ASP A N 1
ATOM 694 C CA . ASP A 1 96 ? -3.803 -24.414 -8.244 1.00 96.94 96 ASP A CA 1
ATOM 695 C C . ASP A 1 96 ? -3.724 -23.106 -9.040 1.00 96.94 96 ASP A C 1
ATOM 697 O O . ASP A 1 96 ? -4.463 -22.875 -10.002 1.00 96.94 96 ASP A O 1
ATOM 701 N N . ILE A 1 97 ? -2.747 -22.271 -8.690 1.00 97.25 97 ILE A N 1
ATOM 702 C CA . ILE A 1 97 ? -2.504 -20.982 -9.338 1.00 97.25 97 ILE A CA 1
ATOM 703 C C . ILE A 1 97 ? -1.140 -20.933 -9.979 1.00 97.25 97 ILE A C 1
ATOM 705 O O . ILE A 1 97 ? -0.217 -21.626 -9.560 1.00 97.25 97 ILE A O 1
ATOM 709 N N . LEU A 1 98 ? -1.003 -20.047 -10.969 1.00 97.25 98 LEU A N 1
ATOM 710 C CA . LEU A 1 98 ? 0.285 -19.759 -11.596 1.00 97.25 98 LEU A CA 1
ATOM 711 C C . LEU A 1 98 ? 0.975 -21.034 -12.122 1.00 97.25 98 LEU A C 1
ATOM 713 O O . LEU A 1 98 ? 2.194 -21.103 -12.168 1.00 97.25 98 LEU A O 1
ATOM 717 N N . THR A 1 99 ? 0.192 -22.027 -12.560 1.00 97.94 99 THR A N 1
ATOM 718 C CA . THR A 1 99 ? 0.670 -23.376 -12.922 1.00 97.94 99 THR A CA 1
ATOM 719 C C . THR A 1 99 ? 1.568 -23.405 -14.156 1.00 97.94 99 THR A C 1
ATOM 721 O O . THR A 1 99 ? 2.288 -24.376 -14.396 1.00 97.94 99 THR A O 1
ATOM 724 N N . HIS A 1 100 ? 1.541 -22.347 -14.969 1.00 98.31 100 HIS A N 1
ATOM 725 C CA . HIS A 1 100 ? 2.406 -22.249 -16.132 1.00 98.31 100 HIS A CA 1
ATOM 726 C C . HIS A 1 100 ? 3.884 -22.217 -15.693 1.00 98.31 100 HIS A C 1
ATOM 728 O O . HIS A 1 100 ? 4.246 -21.422 -14.822 1.00 98.31 100 HIS A O 1
ATOM 734 N N . PRO A 1 101 ? 4.786 -22.987 -16.336 1.00 97.81 101 PRO A N 1
ATOM 735 C CA . PRO A 1 101 ? 6.176 -23.117 -15.890 1.00 97.81 101 PRO A CA 1
ATOM 736 C C . PRO A 1 101 ? 6.937 -21.796 -15.700 1.00 97.81 101 PRO A C 1
ATOM 738 O O . PRO A 1 101 ? 7.860 -21.735 -14.890 1.00 97.81 101 PRO A O 1
ATOM 741 N N . VAL A 1 102 ? 6.550 -20.729 -16.407 1.00 97.62 102 VAL A N 1
ATOM 742 C CA . VAL A 1 102 ? 7.175 -19.397 -16.2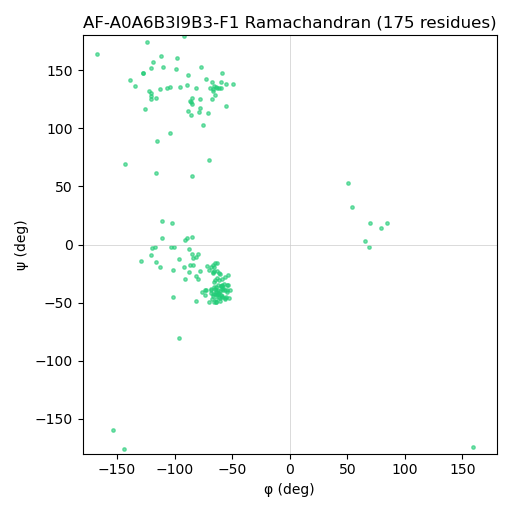93 1.00 97.62 102 VAL A CA 1
ATOM 743 C C . VAL A 1 102 ? 7.211 -18.866 -14.852 1.00 97.62 102 VAL A C 1
ATOM 745 O O . VAL A 1 102 ? 8.205 -18.260 -14.461 1.00 97.62 102 VAL A O 1
ATOM 748 N N . PHE A 1 103 ? 6.194 -19.161 -14.036 1.00 97.75 103 PHE A N 1
ATOM 749 C CA . PHE A 1 103 ? 6.114 -18.714 -12.640 1.00 97.75 103 PHE A CA 1
ATOM 750 C C . PHE A 1 103 ? 6.974 -19.561 -11.681 1.00 97.75 103 PHE A C 1
ATOM 752 O O . PHE A 1 103 ? 7.157 -19.218 -10.513 1.00 97.75 103 PHE A O 1
ATOM 759 N N . HIS A 1 104 ? 7.544 -20.665 -12.170 1.00 96.38 104 HIS A N 1
ATOM 760 C CA . HIS A 1 104 ? 8.367 -21.587 -11.385 1.00 96.38 104 HIS A CA 1
ATOM 761 C C . HIS A 1 104 ? 9.844 -21.600 -11.815 1.00 96.38 104 HIS A C 1
ATOM 763 O O . HIS A 1 104 ? 10.699 -22.006 -11.031 1.00 96.38 104 HIS A O 1
ATOM 769 N N . GLN A 1 105 ? 10.164 -21.140 -13.030 1.00 96.12 105 GLN A N 1
ATOM 770 C CA . GLN A 1 105 ? 11.515 -21.209 -13.607 1.00 96.12 105 GLN A CA 1
ATOM 771 C C . GLN A 1 105 ? 12.471 -20.100 -13.131 1.00 96.12 105 GLN A C 1
ATOM 773 O O . GLN A 1 105 ? 13.685 -20.307 -13.113 1.00 96.12 105 GLN A O 1
ATOM 778 N N . HIS A 1 106 ? 11.959 -18.929 -12.744 1.00 97.19 106 HIS A N 1
ATOM 779 C CA . HIS A 1 106 ? 12.770 -17.730 -12.484 1.00 97.19 106 HIS A CA 1
ATOM 780 C C . HIS A 1 106 ? 12.689 -17.277 -11.020 1.00 97.19 106 HIS A C 1
ATOM 782 O O . HIS A 1 106 ? 12.216 -16.186 -10.730 1.00 97.19 106 HIS A O 1
ATOM 788 N N . ARG A 1 107 ? 13.132 -18.130 -10.085 1.00 95.94 107 ARG A N 1
ATOM 789 C CA . ARG A 1 107 ? 13.015 -17.879 -8.630 1.00 95.94 107 ARG A CA 1
ATOM 790 C C . ARG A 1 107 ? 14.250 -17.280 -7.958 1.00 95.94 107 ARG A C 1
ATOM 792 O O . ARG A 1 107 ? 14.157 -16.846 -6.818 1.00 95.94 107 ARG A O 1
ATOM 799 N N . SER A 1 108 ? 15.400 -17.268 -8.631 1.00 97.81 108 SER A N 1
ATOM 800 C CA . SER A 1 108 ? 16.577 -16.540 -8.149 1.00 97.81 108 SER A CA 1
ATOM 801 C C . SER A 1 108 ? 16.686 -15.193 -8.844 1.00 97.81 108 SER A C 1
ATOM 803 O O . SER A 1 108 ? 16.314 -15.063 -10.013 1.00 97.81 108 SER A O 1
ATOM 805 N N . GLU A 1 109 ? 17.271 -14.216 -8.154 1.00 98.31 109 GLU A N 1
ATOM 806 C CA . GLU A 1 109 ? 17.535 -12.891 -8.716 1.00 98.31 109 GLU A CA 1
ATOM 807 C C . GLU A 1 109 ? 18.304 -12.993 -10.044 1.00 98.31 109 GLU A C 1
ATOM 809 O O . GLU A 1 109 ? 17.889 -12.433 -11.054 1.00 98.31 109 GLU A O 1
ATOM 814 N N . THR A 1 110 ? 19.356 -13.820 -10.107 1.00 98.19 110 THR A N 1
ATOM 815 C CA . THR A 1 110 ? 20.120 -14.049 -11.345 1.00 98.19 110 THR A CA 1
ATOM 816 C C . THR A 1 110 ? 19.269 -14.640 -12.474 1.00 98.19 110 THR A C 1
ATOM 818 O O . THR A 1 110 ? 19.440 -14.265 -13.636 1.00 98.19 110 THR A O 1
ATOM 821 N N . ALA A 1 111 ? 18.370 -15.582 -12.170 1.00 97.62 111 ALA A N 1
ATOM 822 C CA . ALA A 1 111 ? 17.489 -16.165 -13.178 1.00 97.62 111 ALA A CA 1
ATOM 823 C C . ALA A 1 111 ? 16.468 -15.138 -13.689 1.00 97.62 111 ALA A C 1
ATOM 825 O O . ALA A 1 111 ? 16.251 -15.071 -14.899 1.00 97.62 111 ALA A O 1
ATOM 826 N N . MET A 1 112 ? 15.897 -14.323 -12.794 1.00 98.25 112 MET A N 1
ATOM 827 C CA . MET A 1 112 ? 14.970 -13.246 -13.143 1.00 98.25 112 MET A CA 1
ATOM 828 C C . MET A 1 112 ? 15.658 -12.169 -13.989 1.00 98.25 112 MET A C 1
ATOM 830 O O . MET A 1 112 ? 15.158 -11.829 -15.056 1.00 98.25 112 MET A O 1
ATOM 834 N N . LEU A 1 113 ? 16.854 -11.715 -13.600 1.00 98.31 113 LEU A N 1
ATOM 835 C CA . LEU A 1 113 ? 17.646 -10.745 -14.367 1.00 98.31 113 LEU A CA 1
ATOM 836 C C . LEU A 1 113 ? 17.916 -11.226 -15.799 1.00 98.31 113 LEU A C 1
ATOM 838 O O . LEU A 1 113 ? 17.712 -10.485 -16.760 1.00 98.31 113 LEU A O 1
ATOM 842 N N . ARG A 1 114 ? 18.333 -12.489 -15.966 1.00 98.12 114 ARG A N 1
ATOM 843 C CA . ARG A 1 114 ? 18.553 -13.084 -17.297 1.00 98.12 114 ARG A CA 1
ATOM 844 C C . ARG A 1 114 ? 17.262 -13.180 -18.104 1.00 98.12 114 ARG A C 1
ATOM 846 O O . ARG A 1 114 ? 17.291 -12.962 -19.313 1.00 98.12 114 ARG A O 1
ATOM 853 N N . TYR A 1 115 ? 16.151 -13.520 -17.455 1.00 98.25 115 TYR A N 1
ATOM 854 C CA . TYR A 1 115 ? 14.848 -13.601 -18.105 1.00 98.25 115 TYR A CA 1
ATOM 855 C C . TYR A 1 115 ? 14.369 -12.229 -18.591 1.00 98.25 115 TYR A C 1
ATOM 857 O O . TYR A 1 115 ? 14.065 -12.086 -19.775 1.00 98.25 115 TYR A O 1
ATOM 865 N N . LEU A 1 116 ? 14.405 -11.210 -17.727 1.00 98.38 116 LEU A N 1
ATOM 866 C CA . LEU A 1 116 ? 14.063 -9.829 -18.073 1.00 98.38 116 LEU A CA 1
ATOM 867 C C . LEU A 1 116 ? 14.948 -9.300 -19.205 1.00 98.38 116 LEU A C 1
ATOM 869 O O . LEU A 1 116 ? 14.430 -8.768 -20.184 1.00 98.38 116 LEU A O 1
ATOM 873 N N . ARG A 1 117 ? 16.269 -9.529 -19.140 1.00 98.19 117 ARG A N 1
ATOM 874 C CA . ARG A 1 117 ? 17.188 -9.131 -20.217 1.00 98.19 117 ARG A CA 1
ATOM 875 C C . ARG A 1 117 ? 16.844 -9.805 -21.545 1.00 98.19 117 ARG A C 1
ATOM 877 O O . ARG A 1 117 ? 16.774 -9.132 -22.566 1.00 98.19 117 ARG A O 1
ATOM 884 N N . LYS A 1 118 ? 16.584 -11.117 -21.531 1.00 98.06 118 LYS A N 1
ATOM 885 C CA . LYS A 1 118 ? 16.196 -11.880 -22.728 1.00 98.06 118 LYS A CA 1
ATOM 886 C C . LYS A 1 118 ? 14.918 -11.336 -23.371 1.00 98.06 118 LYS A C 1
ATOM 888 O O . LYS A 1 118 ? 14.813 -11.372 -24.595 1.00 98.06 118 LYS A O 1
ATOM 893 N N . LEU A 1 119 ? 13.942 -10.904 -22.571 1.00 98.31 119 LEU A N 1
ATOM 894 C CA . LEU A 1 119 ? 12.720 -10.280 -23.081 1.00 98.31 119 LEU A CA 1
ATOM 895 C C . LEU A 1 119 ? 13.015 -8.893 -23.659 1.00 98.31 119 LEU A C 1
ATOM 897 O O . LEU A 1 119 ? 12.691 -8.658 -24.816 1.00 98.31 119 LEU A O 1
ATOM 901 N N . ALA A 1 120 ? 13.723 -8.039 -22.917 1.00 98.12 120 ALA A N 1
ATOM 902 C CA . ALA A 1 120 ? 14.105 -6.702 -23.374 1.00 98.12 120 ALA A CA 1
ATOM 903 C C . ALA A 1 120 ? 14.917 -6.725 -24.684 1.00 98.12 120 ALA A C 1
ATOM 905 O O . ALA A 1 120 ? 14.770 -5.843 -25.529 1.00 98.12 120 ALA A O 1
ATOM 906 N N . ASP A 1 121 ? 15.743 -7.755 -24.895 1.00 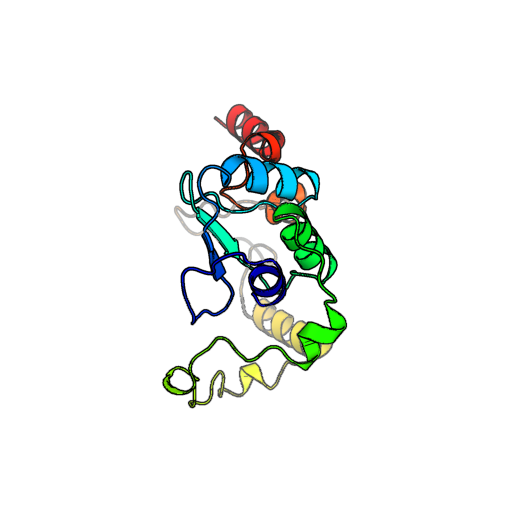97.50 121 ASP A N 1
ATOM 907 C CA . ASP A 1 121 ? 16.524 -7.928 -26.123 1.00 97.50 121 ASP A CA 1
ATOM 908 C C . ASP A 1 121 ? 15.664 -8.175 -27.374 1.00 97.50 121 ASP A C 1
ATOM 910 O O . ASP A 1 121 ? 16.121 -7.889 -28.483 1.00 97.50 121 ASP A O 1
ATOM 914 N N . ARG A 1 122 ? 14.429 -8.667 -27.211 1.00 97.88 122 ARG A N 1
ATOM 915 C CA . ARG A 1 122 ? 13.490 -8.945 -28.311 1.00 97.88 122 ARG A CA 1
ATOM 916 C C . ARG A 1 122 ? 12.697 -7.719 -28.759 1.00 97.88 122 ARG A C 1
ATOM 918 O O . ARG A 1 122 ? 12.174 -7.736 -29.871 1.00 97.88 122 ARG A O 1
ATOM 925 N N . ASP A 1 123 ? 12.640 -6.682 -27.932 1.00 98.06 123 ASP A N 1
ATOM 926 C CA . ASP A 1 123 ? 11.851 -5.483 -28.194 1.00 98.06 123 ASP A CA 1
ATOM 927 C C . ASP A 1 123 ? 12.720 -4.406 -28.842 1.00 98.06 123 ASP A C 1
ATOM 929 O O . ASP A 1 123 ? 13.841 -4.162 -28.403 1.00 98.06 123 ASP A O 1
ATOM 933 N N . TYR A 1 124 ? 12.219 -3.734 -29.880 1.00 97.12 124 TYR A N 1
ATOM 934 C CA . TYR A 1 124 ? 12.887 -2.561 -30.446 1.00 97.12 124 TYR A CA 1
ATOM 935 C C . TYR A 1 124 ? 12.422 -1.300 -29.709 1.00 97.12 124 TYR A C 1
ATOM 937 O O . TYR A 1 124 ? 11.247 -0.942 -29.785 1.00 97.12 124 TYR A O 1
ATOM 945 N N . ALA A 1 125 ? 13.338 -0.634 -29.004 1.00 97.06 125 ALA A N 1
ATOM 946 C CA . ALA A 1 125 ? 13.068 0.557 -28.197 1.00 97.06 125 ALA A CA 1
ATOM 947 C C . ALA A 1 125 ? 13.961 1.746 -28.609 1.00 97.06 125 ALA A C 1
ATOM 949 O O . ALA A 1 125 ? 14.843 1.620 -29.463 1.00 97.06 125 ALA A O 1
ATOM 950 N N . LEU A 1 126 ? 13.712 2.922 -28.016 1.00 96.56 126 LEU A N 1
ATOM 951 C CA . LEU A 1 126 ? 14.398 4.182 -28.351 1.00 96.56 126 LEU A CA 1
ATOM 952 C C . LEU A 1 126 ? 15.910 4.168 -28.068 1.00 96.56 126 LEU A C 1
ATOM 954 O O . LEU A 1 126 ? 16.636 5.003 -28.602 1.00 96.56 126 LEU A O 1
ATOM 958 N N . ASP A 1 127 ? 16.397 3.206 -27.282 1.00 95.62 127 ASP A N 1
ATOM 959 C CA . ASP A 1 127 ? 17.823 2.964 -27.049 1.00 95.62 127 ASP A CA 1
ATOM 960 C C . ASP A 1 127 ? 18.544 2.356 -28.269 1.00 95.62 127 ASP A C 1
ATOM 962 O O . ASP A 1 127 ? 19.769 2.428 -28.363 1.00 95.62 127 ASP A O 1
ATOM 966 N N . ARG A 1 128 ? 17.799 1.780 -29.225 1.00 96.12 128 ARG A N 1
ATOM 967 C CA . ARG A 1 128 ? 18.338 1.168 -30.453 1.00 96.12 128 ARG A CA 1
ATOM 968 C C . ARG A 1 128 ? 18.202 2.041 -31.693 1.00 96.12 128 ARG A C 1
ATOM 970 O O . ARG A 1 128 ? 18.922 1.827 -32.669 1.00 96.12 128 ARG A O 1
ATOM 977 N N . GLY A 1 129 ? 17.275 2.991 -31.692 1.00 95.81 129 GLY A N 1
ATOM 978 C CA . GLY A 1 129 ? 17.103 3.933 -32.789 1.00 95.81 129 GLY A CA 1
ATOM 979 C C . GLY A 1 129 ? 15.727 4.585 -32.824 1.00 95.81 129 GLY A C 1
ATOM 980 O O . GLY A 1 129 ? 14.906 4.436 -31.922 1.00 95.81 129 GLY A O 1
ATOM 981 N N . MET A 1 130 ? 15.496 5.359 -33.884 1.00 97.38 130 MET A N 1
ATOM 982 C CA . MET A 1 130 ? 14.278 6.148 -34.046 1.00 97.38 130 MET A CA 1
ATOM 983 C C . MET A 1 130 ? 13.051 5.258 -34.281 1.00 97.38 130 MET A C 1
ATOM 985 O O . MET A 1 130 ? 13.064 4.383 -35.145 1.00 97.38 130 MET A O 1
ATOM 989 N N . ILE A 1 131 ? 11.956 5.570 -33.583 1.00 98.06 131 ILE A N 1
ATOM 990 C CA . ILE A 1 131 ? 10.634 4.956 -33.765 1.00 98.06 131 ILE A CA 1
ATOM 991 C C . ILE A 1 131 ? 9.658 6.047 -34.263 1.00 98.06 131 ILE A C 1
ATOM 993 O O . ILE A 1 131 ? 9.044 6.738 -33.449 1.00 98.06 131 ILE A O 1
ATOM 997 N N . PRO A 1 132 ? 9.526 6.271 -35.589 1.00 96.31 132 PRO A N 1
ATOM 998 C CA . PRO A 1 132 ? 8.785 7.406 -36.151 1.00 96.31 132 PRO A CA 1
ATOM 999 C C . PRO A 1 132 ? 7.278 7.118 -36.270 1.00 96.31 132 PRO A C 1
ATOM 1001 O O . PRO A 1 132 ? 6.700 7.148 -37.357 1.00 96.31 132 PRO A O 1
ATOM 1004 N N . LEU A 1 133 ? 6.629 6.817 -35.146 1.00 96.25 133 LEU A N 1
ATOM 1005 C CA . LEU A 1 133 ? 5.185 6.588 -35.108 1.00 96.25 133 LEU A CA 1
ATOM 1006 C C . LEU A 1 133 ? 4.435 7.927 -35.132 1.00 96.25 133 LEU A C 1
ATOM 1008 O O . LEU A 1 133 ? 4.524 8.733 -34.200 1.00 96.25 133 LEU A O 1
ATOM 1012 N N . GLY A 1 134 ? 3.697 8.169 -36.217 1.00 97.19 134 GLY A N 1
ATOM 1013 C CA . GLY A 1 134 ? 2.856 9.356 -36.366 1.00 97.19 134 GLY A CA 1
ATOM 1014 C C . GLY A 1 134 ? 1.867 9.493 -35.205 1.00 97.19 134 GLY A C 1
ATOM 1015 O O . GLY A 1 134 ? 1.275 8.510 -34.774 1.00 97.19 134 GLY A O 1
ATOM 1016 N N . SER A 1 135 ? 1.691 10.717 -34.697 1.00 96.06 135 SER A N 1
ATOM 1017 C CA . SER A 1 135 ? 0.842 11.039 -33.536 1.00 96.06 135 SER A CA 1
ATOM 1018 C C . SER A 1 135 ? 1.320 10.525 -32.165 1.00 96.06 135 SER A C 1
ATOM 1020 O O . SER A 1 135 ? 0.684 10.858 -31.168 1.00 96.06 135 SER A O 1
ATOM 1022 N N . CYS A 1 136 ? 2.431 9.783 -32.064 1.00 97.00 136 CYS A N 1
ATOM 1023 C CA . CYS A 1 136 ? 2.899 9.233 -30.780 1.00 97.00 136 CYS A CA 1
ATOM 1024 C C . CYS A 1 136 ? 3.891 10.136 -30.035 1.00 97.00 136 CYS A C 1
ATOM 1026 O O . CYS A 1 136 ? 4.067 9.983 -28.834 1.00 97.00 136 CYS A O 1
ATOM 1028 N N . THR A 1 137 ? 4.537 11.083 -30.724 1.00 94.38 137 THR A N 1
ATOM 1029 C CA . THR A 1 137 ? 5.560 11.973 -30.139 1.00 94.38 137 THR A CA 1
ATOM 1030 C C . THR A 1 137 ? 6.638 11.195 -29.365 1.00 94.38 137 THR A C 1
ATOM 1032 O O . THR A 1 137 ? 6.916 11.487 -28.204 1.00 94.38 137 THR A O 1
ATOM 1035 N N . MET A 1 138 ? 7.251 10.199 -30.018 1.00 96.06 138 MET A N 1
ATOM 1036 C CA . MET A 1 138 ? 8.335 9.376 -29.458 1.00 96.06 138 MET A CA 1
ATOM 1037 C C . MET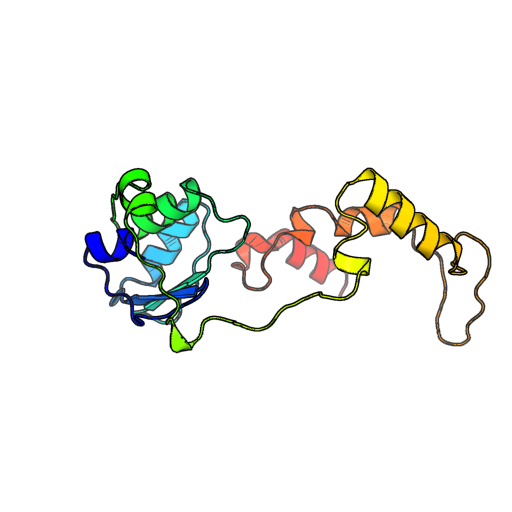 A 1 138 ? 9.633 10.194 -29.301 1.00 96.06 138 MET A C 1
ATOM 1039 O O . MET A 1 138 ? 10.568 10.068 -30.092 1.00 96.06 138 MET A O 1
ATOM 1043 N N . LYS A 1 139 ? 9.642 11.100 -28.318 1.00 96.62 139 LYS A N 1
ATOM 1044 C CA . LYS A 1 139 ? 10.757 11.985 -27.956 1.00 96.62 139 LYS A CA 1
ATOM 1045 C C . LYS A 1 139 ? 11.639 11.348 -26.876 1.00 96.62 139 LYS A C 1
ATOM 1047 O O . LYS A 1 139 ? 11.366 10.252 -26.404 1.00 96.62 139 LYS A O 1
ATOM 1052 N N . LEU A 1 140 ? 12.693 12.059 -26.484 1.00 96.62 140 LEU A N 1
ATOM 1053 C CA . LEU A 1 140 ? 13.542 11.675 -25.360 1.00 96.62 140 LEU A CA 1
ATOM 1054 C C . LEU A 1 140 ? 12.735 11.600 -24.052 1.00 96.62 140 LEU A C 1
ATOM 1056 O O . LEU A 1 140 ? 11.997 12.528 -23.735 1.00 96.62 140 LEU A O 1
ATOM 1060 N N . ASN A 1 141 ? 1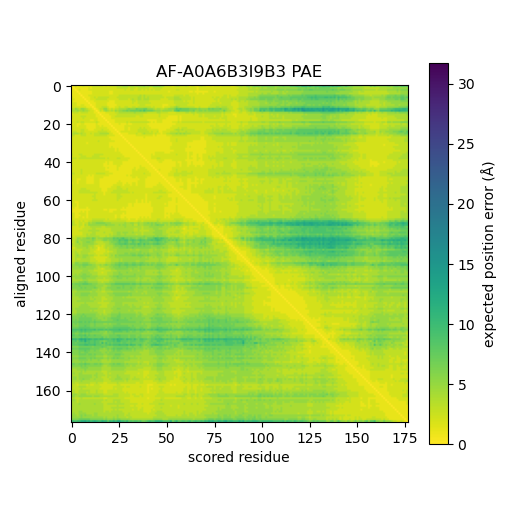2.946 10.529 -23.289 1.00 96.94 141 ASN A N 1
ATOM 1061 C CA . ASN A 1 141 ? 12.607 10.428 -21.871 1.00 96.94 141 ASN A CA 1
ATOM 1062 C C . ASN A 1 141 ? 13.923 10.563 -21.093 1.00 96.94 141 ASN A C 1
ATOM 1064 O O . ASN A 1 141 ? 14.692 9.601 -21.030 1.00 96.94 141 ASN A O 1
ATOM 1068 N N . ALA A 1 142 ? 14.263 11.761 -20.613 1.00 97.38 142 ALA A N 1
ATOM 1069 C CA . ALA A 1 142 ? 15.598 11.991 -20.065 1.00 97.38 142 ALA A CA 1
ATOM 1070 C C . ALA A 1 142 ? 15.760 11.302 -18.702 1.00 97.38 142 ALA A C 1
ATOM 1072 O O . ALA A 1 142 ? 14.852 11.323 -17.877 1.00 97.38 142 ALA A O 1
ATOM 1073 N N . THR A 1 143 ? 16.940 10.741 -18.416 1.00 96.25 143 THR A N 1
ATOM 1074 C CA . THR A 1 143 ? 17.207 10.069 -17.128 1.00 96.25 143 THR A CA 1
ATOM 1075 C C . THR A 1 143 ? 16.917 10.975 -15.931 1.00 96.25 143 THR A C 1
ATOM 1077 O O . THR A 1 143 ? 16.306 10.525 -14.969 1.00 96.25 143 THR A O 1
ATOM 1080 N N . ALA A 1 144 ? 17.287 12.257 -16.023 1.00 96.88 144 ALA A N 1
ATOM 1081 C CA . ALA A 1 144 ? 17.042 13.240 -14.969 1.00 96.88 144 ALA A CA 1
ATOM 1082 C C . ALA A 1 144 ? 15.543 13.489 -14.705 1.00 96.88 144 ALA A C 1
ATOM 1084 O O . ALA A 1 144 ? 15.170 13.814 -13.586 1.00 96.88 144 ALA A O 1
ATOM 1085 N N . GLU A 1 145 ? 14.682 13.323 -15.715 1.00 96.12 145 GLU A N 1
ATOM 1086 C CA . GLU A 1 145 ? 13.223 13.458 -15.573 1.00 96.12 145 GLU A CA 1
ATOM 1087 C C . GLU A 1 145 ? 12.599 12.197 -14.954 1.00 96.12 145 GLU A C 1
ATOM 1089 O O . GLU A 1 145 ? 11.581 12.277 -14.274 1.00 96.12 145 GLU A O 1
ATOM 1094 N N . MET A 1 146 ? 13.208 11.029 -15.186 1.00 97.31 146 MET A N 1
ATOM 1095 C CA . MET A 1 146 ? 12.687 9.732 -14.742 1.00 97.31 146 MET A CA 1
ATOM 1096 C C . MET A 1 146 ? 13.124 9.349 -13.327 1.00 97.31 146 MET A C 1
ATOM 1098 O O . MET A 1 146 ? 12.463 8.534 -12.698 1.00 97.31 146 MET A O 1
ATOM 1102 N N . GLU A 1 147 ? 14.233 9.887 -12.822 1.00 95.69 147 GLU A N 1
ATOM 1103 C CA . GLU A 1 147 ? 14.801 9.489 -11.528 1.00 95.69 147 GLU A CA 1
ATOM 1104 C C . GLU A 1 147 ? 13.819 9.705 -10.362 1.00 95.69 147 GLU A C 1
ATOM 1106 O O . GLU A 1 147 ? 13.621 8.813 -9.529 1.00 95.69 147 GLU A O 1
ATOM 1111 N N . SER A 1 148 ? 13.143 10.857 -10.351 1.00 95.31 148 SER A N 1
ATOM 1112 C CA . SER A 1 148 ? 12.286 11.288 -9.244 1.00 95.31 148 SER A CA 1
ATOM 1113 C C . SER A 1 148 ? 11.041 10.429 -9.043 1.00 95.31 148 SER A C 1
ATOM 1115 O O . SER A 1 148 ? 10.553 10.328 -7.920 1.00 95.31 148 SER A O 1
ATOM 1117 N N . ILE A 1 149 ? 10.549 9.740 -10.078 1.00 96.12 149 ILE A N 1
ATOM 1118 C CA . ILE A 1 149 ? 9.314 8.943 -9.977 1.00 96.12 149 ILE A CA 1
ATOM 1119 C C . ILE A 1 149 ? 9.456 7.747 -9.023 1.00 96.12 149 ILE A C 1
ATOM 1121 O O . ILE A 1 149 ? 8.454 7.189 -8.586 1.00 96.12 149 ILE A O 1
ATOM 1125 N N . THR A 1 150 ? 10.693 7.336 -8.723 1.00 95.62 150 THR A N 1
ATOM 1126 C CA . THR A 1 150 ? 10.995 6.225 -7.805 1.00 95.62 150 THR A CA 1
ATOM 1127 C C . THR A 1 150 ? 11.409 6.672 -6.407 1.00 95.62 150 THR A C 1
ATOM 1129 O O . THR A 1 150 ? 11.637 5.823 -5.546 1.00 95.62 150 THR A O 1
ATOM 1132 N N . TRP A 1 151 ? 11.507 7.980 -6.148 1.00 97.50 151 TRP A N 1
ATOM 1133 C CA . TRP A 1 151 ? 11.809 8.468 -4.803 1.00 97.50 151 TRP A CA 1
ATOM 1134 C C . TRP A 1 151 ? 10.651 8.130 -3.858 1.00 97.50 151 TRP A C 1
ATOM 1136 O O . TRP A 1 151 ? 9.496 8.324 -4.248 1.00 97.50 151 TRP A O 1
ATOM 1146 N N . PRO A 1 152 ? 10.905 7.644 -2.629 1.00 96.44 152 PRO A N 1
ATOM 1147 C CA . PRO A 1 152 ? 9.843 7.302 -1.680 1.00 96.44 152 PRO A CA 1
ATOM 1148 C C . PRO A 1 152 ? 8.849 8.444 -1.432 1.00 96.44 152 PRO A C 1
ATOM 1150 O O . PRO A 1 152 ? 7.652 8.203 -1.303 1.00 96.44 152 PRO A O 1
ATOM 1153 N N . GLU A 1 153 ? 9.316 9.692 -1.444 1.00 95.88 153 GLU A N 1
ATOM 1154 C CA . GLU A 1 153 ? 8.502 10.898 -1.280 1.00 95.88 153 GLU A CA 1
ATOM 1155 C C . GLU A 1 153 ? 7.441 11.070 -2.384 1.00 95.88 153 GLU A C 1
ATOM 1157 O O . GLU A 1 153 ? 6.414 11.706 -2.145 1.00 95.88 153 GLU A O 1
ATOM 1162 N N . PHE A 1 154 ? 7.659 10.479 -3.566 1.00 95.69 154 PHE A N 1
ATOM 1163 C CA . PHE A 1 154 ? 6.690 10.425 -4.663 1.00 95.69 154 PHE A CA 1
ATOM 1164 C C . PHE A 1 154 ? 5.988 9.061 -4.761 1.00 95.69 154 PHE A C 1
ATOM 1166 O O . PHE A 1 154 ? 4.771 9.003 -4.921 1.00 95.69 154 PHE A O 1
ATOM 1173 N N . GLY A 1 155 ? 6.737 7.961 -4.672 1.00 95.44 155 GLY A N 1
ATOM 1174 C CA . GLY A 1 155 ? 6.246 6.610 -4.956 1.00 95.44 155 GLY A CA 1
ATOM 1175 C C . GLY A 1 155 ? 5.579 5.881 -3.786 1.00 95.44 155 GLY A C 1
ATOM 1176 O O . GLY A 1 155 ? 4.872 4.906 -4.026 1.00 95.44 155 GLY A O 1
ATOM 1177 N N . ALA A 1 156 ? 5.787 6.319 -2.538 1.00 95.75 156 ALA A N 1
ATOM 1178 C CA . ALA A 1 156 ? 5.310 5.614 -1.340 1.00 95.75 156 ALA A CA 1
ATOM 1179 C C . ALA A 1 156 ? 4.182 6.344 -0.584 1.00 95.75 156 ALA A C 1
ATOM 1181 O O . ALA A 1 156 ? 3.770 5.903 0.490 1.00 95.75 156 ALA A O 1
ATOM 1182 N N . LEU A 1 157 ? 3.662 7.455 -1.118 1.00 96.19 157 LEU A N 1
ATOM 1183 C CA . LEU A 1 157 ? 2.557 8.182 -0.496 1.00 96.19 157 LEU A CA 1
ATOM 1184 C C . LEU A 1 157 ? 1.207 7.594 -0.925 1.00 96.19 157 LEU A C 1
ATOM 1186 O O . LEU A 1 157 ? 0.867 7.571 -2.107 1.00 96.19 157 LEU A O 1
ATOM 1190 N N . HIS A 1 158 ? 0.396 7.164 0.044 1.00 97.38 158 HIS A N 1
ATOM 1191 C CA . HIS A 1 158 ? -0.965 6.711 -0.236 1.00 97.38 158 HIS A CA 1
ATOM 1192 C C . HIS A 1 158 ? -1.819 7.874 -0.792 1.00 97.38 158 HIS A C 1
ATOM 1194 O O . HIS A 1 158 ? -1.812 8.960 -0.209 1.00 97.38 158 HIS A O 1
ATOM 1200 N N . PRO A 1 159 ? -2.622 7.679 -1.856 1.00 96.88 159 PRO A N 1
ATOM 1201 C CA . PRO A 1 159 ? -3.357 8.767 -2.520 1.00 96.88 159 PRO A CA 1
ATOM 1202 C C . PRO A 1 159 ? -4.403 9.463 -1.634 1.00 96.88 159 PRO A C 1
ATOM 1204 O O . PRO A 1 159 ? -4.773 10.603 -1.894 1.00 96.88 159 PRO A O 1
ATOM 1207 N N . PHE A 1 160 ? -4.881 8.788 -0.585 1.00 96.69 160 PHE A N 1
ATOM 1208 C CA . PHE A 1 160 ? -5.787 9.362 0.423 1.00 96.69 160 PHE A CA 1
ATOM 1209 C C . PHE A 1 160 ? -5.088 9.745 1.734 1.00 96.69 160 PHE A C 1
ATOM 1211 O O . PHE A 1 160 ? -5.749 9.872 2.765 1.00 96.69 160 PHE A O 1
ATOM 1218 N N . ALA A 1 161 ? -3.760 9.888 1.727 1.00 96.25 161 ALA A N 1
ATOM 1219 C CA . ALA A 1 161 ? -3.049 10.458 2.863 1.00 96.25 161 ALA A CA 1
ATOM 1220 C C . ALA A 1 161 ? -3.567 11.884 3.164 1.00 96.25 161 ALA A C 1
ATOM 1222 O O . ALA A 1 161 ? -3.959 12.603 2.238 1.00 96.25 161 ALA A O 1
ATOM 1223 N N . PRO A 1 162 ? -3.582 12.317 4.439 1.00 95.44 162 PRO A N 1
ATOM 1224 C CA . PRO A 1 162 ? -3.914 13.692 4.802 1.00 95.44 162 PRO A CA 1
ATOM 1225 C C . PRO A 1 162 ? -3.121 14.716 3.977 1.00 95.44 162 PRO A C 1
ATOM 1227 O O . PRO A 1 162 ? -1.921 14.550 3.752 1.00 95.44 162 PRO A O 1
ATOM 1230 N N . ALA A 1 163 ? -3.776 15.793 3.537 1.00 95.50 163 ALA A N 1
ATOM 1231 C CA . ALA A 1 163 ? -3.197 16.765 2.603 1.00 95.50 163 ALA A CA 1
ATOM 1232 C C . ALA A 1 163 ? -1.908 17.421 3.130 1.00 95.50 163 ALA A C 1
ATOM 1234 O O . ALA A 1 163 ? -1.015 17.790 2.368 1.00 95.50 163 ALA A O 1
ATOM 1235 N N . GLU A 1 164 ? -1.774 17.557 4.442 1.00 95.69 164 GLU A N 1
ATOM 1236 C CA . GLU A 1 164 ? -0.581 18.070 5.105 1.00 95.69 164 GLU A CA 1
ATOM 1237 C C . GLU A 1 164 ? 0.638 17.136 5.009 1.00 95.69 164 GLU A C 1
ATOM 1239 O O . GLU A 1 164 ? 1.762 17.611 5.137 1.00 95.69 164 GLU A O 1
ATOM 1244 N N . GLN A 1 165 ? 0.447 15.844 4.717 1.00 96.88 165 GLN A N 1
ATOM 1245 C CA . GLN A 1 165 ? 1.529 14.906 4.383 1.00 96.88 165 GLN A CA 1
ATOM 1246 C C . GLN A 1 165 ? 1.911 14.973 2.892 1.00 96.88 165 GLN A C 1
ATOM 1248 O O . GLN A 1 165 ? 2.950 14.456 2.498 1.00 96.88 165 GLN A O 1
ATOM 1253 N N . ALA A 1 166 ? 1.100 15.642 2.065 1.00 97.44 166 ALA A N 1
ATOM 1254 C CA . ALA A 1 166 ? 1.250 15.728 0.612 1.00 97.44 166 ALA A CA 1
ATOM 1255 C C . ALA A 1 166 ? 1.636 17.138 0.117 1.00 97.44 166 ALA A C 1
ATOM 1257 O O . ALA A 1 166 ? 1.427 17.467 -1.050 1.00 97.44 166 ALA A O 1
ATOM 1258 N N . GLN A 1 167 ? 2.184 18.008 0.976 1.00 97.94 167 GLN A N 1
ATOM 1259 C CA . GLN A 1 167 ? 2.477 19.401 0.594 1.00 97.94 167 GLN A CA 1
ATOM 1260 C C . GLN A 1 167 ? 3.453 19.512 -0.586 1.00 97.94 167 GLN A C 1
ATOM 1262 O O . GLN A 1 167 ? 3.269 20.380 -1.434 1.00 97.94 167 GLN A O 1
ATOM 1267 N N . GLY A 1 168 ? 4.438 18.611 -0.689 1.00 96.56 168 GLY A N 1
ATOM 1268 C CA . GLY A 1 168 ? 5.347 18.556 -1.841 1.00 96.56 168 GLY A CA 1
ATOM 1269 C C . GLY A 1 168 ? 4.611 18.312 -3.163 1.00 96.56 168 GLY A C 1
ATOM 1270 O O . GLY A 1 168 ? 4.849 19.022 -4.138 1.00 96.56 168 GLY A O 1
ATOM 1271 N N . PHE A 1 169 ? 3.643 17.390 -3.170 1.00 97.56 169 PHE A N 1
ATOM 1272 C CA . PHE A 1 169 ? 2.770 17.158 -4.324 1.00 97.56 169 PHE A CA 1
ATOM 1273 C C . PHE A 1 169 ? 1.910 18.377 -4.656 1.00 97.56 169 PHE A C 1
ATOM 1275 O O . PHE A 1 169 ? 1.774 18.724 -5.824 1.00 97.56 169 PHE A O 1
ATOM 1282 N N . LEU A 1 170 ? 1.344 19.055 -3.654 1.00 97.00 170 LEU A N 1
ATOM 1283 C CA . LEU A 1 170 ? 0.536 20.255 -3.894 1.00 97.00 170 LEU A CA 1
ATOM 1284 C C . LEU A 1 170 ? 1.358 21.399 -4.496 1.00 97.00 170 LEU A C 1
ATOM 1286 O O . LEU A 1 170 ? 0.841 22.132 -5.335 1.00 97.00 170 LEU A O 1
ATOM 1290 N N . THR A 1 171 ? 2.620 21.553 -4.094 1.00 98.12 171 THR A N 1
ATOM 1291 C CA . THR A 1 171 ? 3.541 22.499 -4.738 1.00 98.12 171 THR A CA 1
ATOM 1292 C C . THR A 1 171 ? 3.803 22.097 -6.186 1.00 98.12 171 THR A C 1
ATOM 1294 O O . THR A 1 171 ? 3.606 22.923 -7.070 1.00 98.12 171 THR A O 1
ATOM 1297 N N . LEU A 1 172 ? 4.147 20.827 -6.437 1.00 97.62 172 LEU A N 1
ATOM 1298 C CA . LEU A 1 172 ? 4.381 20.310 -7.790 1.00 97.62 172 LEU A CA 1
ATOM 1299 C C . LEU A 1 172 ? 3.181 20.554 -8.718 1.00 97.62 172 LEU A C 1
ATOM 1301 O O . LEU A 1 172 ? 3.360 20.996 -9.847 1.00 97.62 172 LEU A O 1
ATOM 1305 N N . ILE A 1 173 ? 1.962 20.289 -8.240 1.00 97.50 173 ILE A N 1
ATOM 1306 C CA . ILE A 1 173 ? 0.727 20.509 -9.006 1.00 97.50 173 ILE A CA 1
ATOM 1307 C C . ILE A 1 173 ? 0.579 21.990 -9.369 1.00 97.50 173 ILE A C 1
ATOM 1309 O O . ILE A 1 173 ? 0.374 22.307 -10.534 1.00 97.50 173 ILE A O 1
ATOM 1313 N N . ARG A 1 174 ? 0.744 22.901 -8.401 1.00 98.12 174 ARG A N 1
ATOM 1314 C CA . ARG A 1 174 ? 0.605 24.351 -8.633 1.00 98.12 174 ARG A CA 1
ATOM 1315 C C . ARG A 1 174 ? 1.659 24.929 -9.572 1.00 98.12 174 ARG A C 1
ATOM 1317 O O . ARG A 1 174 ? 1.395 25.940 -10.204 1.00 98.12 174 ARG A O 1
ATOM 1324 N N . GLU A 1 175 ? 2.862 24.363 -9.597 1.00 98.25 175 GLU A N 1
ATOM 1325 C CA . GLU A 1 175 ? 3.923 24.804 -10.510 1.00 98.25 175 GLU A CA 1
ATOM 1326 C C . GLU A 1 175 ? 3.723 24.278 -11.938 1.00 98.25 175 GLU A C 1
ATOM 1328 O O . GLU A 1 175 ? 4.264 24.858 -12.880 1.00 98.25 175 GLU A O 1
ATOM 1333 N N . LEU A 1 176 ? 2.972 23.181 -12.096 1.00 97.88 176 LEU A N 1
ATOM 1334 C CA . LEU A 1 176 ? 2.697 22.551 -13.386 1.00 97.88 176 LEU A 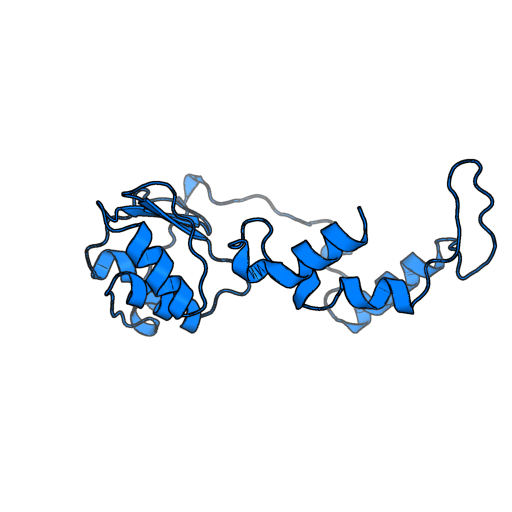CA 1
ATOM 1335 C C . LEU A 1 176 ? 1.416 23.072 -14.065 1.00 97.88 176 LEU A C 1
ATOM 1337 O O . LEU A 1 176 ? 1.347 23.034 -15.295 1.00 97.88 176 LEU A O 1
ATOM 1341 N N . GLU A 1 177 ? 0.418 23.500 -13.284 1.00 95.25 177 GLU A N 1
ATOM 1342 C CA . GLU A 1 177 ? -0.821 24.156 -13.754 1.00 95.25 177 GLU A CA 1
ATOM 1343 C C . GLU A 1 177 ? -0.569 25.526 -14.409 1.00 95.25 177 GLU A C 1
ATOM 1345 O O . GLU A 1 177 ? -1.169 25.765 -15.486 1.00 95.25 177 GLU A O 1
#

Nearest PDB structures (foldseek):
  6i35-assembly2_C  TM=9.494E-01  e=7.080E-10  Homo sapiens
  6i34-assembly2_C  TM=9.368E-01  e=1.159E-09  Homo sapiens neanderthalensis
  6i33-assembly1_B  TM=9.389E-01  e=1.394E-09  Homo sapiens
  6i33-assembly1_A  TM=9.462E-01  e=1.783E-09  Homo sapiens
  6i35-assembly1_B  TM=9.319E-01  e=5.078E-09  Homo sapiens

Solvent-accessible surface area (backbone atoms only — not comparable to full-atom values): 11036 Å² total; per-residue (Å²): 110,63,55,43,45,77,61,71,42,50,61,77,60,82,64,41,89,51,54,51,43,32,56,30,79,83,37,15,65,60,32,37,50,48,17,39,78,63,75,37,91,53,45,66,75,50,60,36,25,37,34,46,72,60,59,94,84,64,45,73,68,57,53,50,37,49,30,47,35,74,74,22,85,64,65,61,73,67,43,72,78,65,64,75,82,41,60,56,76,93,71,58,85,85,76,89,70,73,79,56,64,76,76,70,70,49,82,46,71,72,46,36,53,52,49,54,48,60,53,56,72,73,54,92,49,76,94,80,44,90,63,91,53,83,96,62,73,76,65,89,80,53,67,84,73,56,56,58,65,70,37,59,91,62,60,66,61,61,92,82,53,60,67,84,82,39,50,70,57,56,50,54,50,66,76,72,108

Secondary structure (DSSP, 8-state):
-HHHHHTTPPBS-S--SSEEEEE-TTTHHHHHHHHHHTT---EE-SSSEEEEE--TT--HHHHHHHHHHTT----HHHHHTTPPPSS-GGGS--S--S-STHHHH--SHHHHHHHHHHHHTTS--TTTS----TTT------HHHHGGGGSHHHHS--TTS-GGG-HHHHHHHHHH-

Radius of gyration: 23.23 Å; Cα contacts (8 Å, |Δi|>4): 155; chains: 1; bounding box: 38×50×62 Å

pLDDT: mean 96.35, std 2.08, range [88.44, 98.62]

Mean predicted aligned error: 4.02 Å

Foldseek 3Di:
DVLCVVVVWAWPDLADDFKTKTFAAQCLVQLQVQLVVLVDHWDRPDRTMIMDGDDPPDDPSSVCSSSVSSVTDDDPVVCVVPPDHSHDPVPDDDDDPPPPCVVVQQPDPVSVVVVVVVVVVPDDDPVNHDDPDPPPCNDDPDPVNVVVCPPCLNPVDDPPPPVVSVVVVVVVVVVVD

Sequence (177 aa):
AEGLRAAGVEVVHGDFFDTLTVKAPGKAADIVADARERGVNLRRVDADHVSIACDETTTRAQLSAVWAAFGADADIEALDGSAADALPEALLRSDDILTHPVFHQHRSETAMLRYLRKLADRDYALDRGMIPLGSCTMKLNATAEMESITWPEFGALHPFAPAEQAQGFLTLIRELE